Protein AF-A0A1W9IVQ9-F1 (afdb_monomer)

Secondary structure (DSSP, 8-state):
-EEEEESSPPSS--SS-EEEES---SSSS--EEEE--SS--EEEEETTEEEEE-SSEEEEEEEPPP-TT--HHHHHHHHHHHHHHHHHHTT--EEEEEEEEEE-TTSEETTEEHHHHHHHHHHHHHHHHSTTTTTTPPEEEEEEESSSS-EEEEEEESS--EEE-BTTB--GGG--GGG-SS----BSEEE---

Sequence (194 aa):
MAIVTFGSALPGEFPCPVIALNLPQIDGPPMAEVWIGDKPVQLLTDPDCSIAMNGTFLIGSMSLKKDADRSMDAAAYEAYKAMLHRLHGLGYPYLWRIWNYFPHINDDQDGLERYQQFCLGRHHALTEVLPDFPSSLPAATAVGTRSGPLQIMFLAGTQPATHLGNPRQLNAYEYPRHYGPRSPSFARATLTRS

Radius of gyration: 16.45 Å; Cα contacts (8 Å, |Δi|>4): 403; chains: 1; bounding box: 42×43×43 Å

Structure (mmCIF, N/CA/C/O backbone):
data_AF-A0A1W9IVQ9-F1
#
_entry.id   AF-A0A1W9IVQ9-F1
#
loop_
_atom_site.group_PDB
_atom_site.id
_atom_site.type_symbol
_atom_site.label_atom_id
_atom_site.label_alt_id
_atom_site.label_comp_id
_atom_site.label_asym_id
_atom_site.label_entity_id
_atom_site.label_seq_id
_atom_site.pdbx_PDB_ins_code
_atom_site.Cartn_x
_atom_site.Cartn_y
_atom_site.Cartn_z
_atom_site.occupancy
_atom_site.B_iso_or_equiv
_atom_site.auth_seq_id
_atom_site.auth_comp_id
_atom_site.auth_asym_id
_atom_site.auth_atom_id
_atom_site.pdbx_PDB_model_num
ATOM 1 N N . MET A 1 1 ? -9.015 7.050 13.147 1.00 95.88 1 MET A N 1
ATOM 2 C CA . MET A 1 1 ? -8.489 5.811 12.538 1.00 95.88 1 MET A CA 1
ATOM 3 C C . MET A 1 1 ? -7.027 5.971 12.167 1.00 95.88 1 MET A C 1
ATOM 5 O O . MET A 1 1 ? -6.245 5.218 12.708 1.00 95.88 1 MET A O 1
ATOM 9 N N . ALA A 1 2 ? -6.624 6.930 11.332 1.00 97.31 2 ALA A N 1
ATOM 10 C CA . ALA A 1 2 ? -5.205 7.210 11.066 1.00 97.31 2 ALA A CA 1
ATOM 11 C C . ALA A 1 2 ? -5.008 8.651 10.586 1.00 97.31 2 ALA A C 1
ATOM 13 O O . ALA A 1 2 ? -5.973 9.300 10.173 1.00 97.31 2 ALA A O 1
ATOM 14 N N . ILE A 1 3 ? -3.765 9.123 10.618 1.00 96.75 3 ILE A N 1
ATOM 15 C CA . ILE A 1 3 ? -3.356 10.416 10.064 1.00 96.75 3 ILE A CA 1
ATOM 16 C C . ILE A 1 3 ? -2.200 10.186 9.089 1.00 96.75 3 ILE A C 1
ATOM 18 O O . ILE A 1 3 ? -1.249 9.481 9.423 1.00 96.75 3 ILE A O 1
ATOM 22 N N . VAL A 1 4 ? -2.255 10.797 7.908 1.00 95.81 4 VAL A N 1
ATOM 23 C CA . VAL A 1 4 ? -1.141 10.848 6.950 1.00 95.81 4 VAL A CA 1
ATOM 24 C C . VAL A 1 4 ? -0.664 12.288 6.829 1.00 95.81 4 VAL A C 1
ATOM 26 O O . VAL A 1 4 ? -1.476 13.201 6.656 1.00 95.81 4 VAL A O 1
ATOM 29 N N . THR A 1 5 ? 0.648 12.498 6.917 1.00 94.81 5 THR A N 1
ATOM 30 C CA . THR A 1 5 ? 1.266 13.823 6.799 1.00 94.81 5 THR A CA 1
ATOM 31 C C . THR A 1 5 ? 2.191 13.881 5.590 1.00 94.81 5 THR A C 1
ATOM 33 O O . THR A 1 5 ? 2.882 12.916 5.258 1.00 94.81 5 THR A O 1
ATOM 36 N N . PHE A 1 6 ? 2.198 15.035 4.924 1.00 93.50 6 PHE A N 1
ATOM 37 C CA . PHE A 1 6 ? 2.883 15.256 3.653 1.00 93.50 6 PHE A CA 1
ATOM 38 C C . PHE A 1 6 ? 3.997 16.296 3.834 1.00 93.50 6 PHE A C 1
ATOM 40 O O . PHE A 1 6 ? 3.767 17.504 3.821 1.00 93.50 6 PHE A O 1
ATOM 47 N N . GLY A 1 7 ? 5.225 15.819 4.039 1.00 88.75 7 GLY A N 1
ATOM 48 C CA . GLY A 1 7 ? 6.415 16.626 4.306 1.00 88.75 7 GLY A CA 1
ATOM 49 C C . GLY A 1 7 ? 6.743 16.683 5.796 1.00 88.75 7 GLY A C 1
ATOM 50 O O . GLY A 1 7 ? 7.569 15.911 6.277 1.00 88.75 7 GLY A O 1
ATOM 51 N N . SER A 1 8 ? 6.118 17.608 6.524 1.00 80.56 8 SER A N 1
ATOM 52 C CA . SER A 1 8 ? 6.414 17.832 7.943 1.00 80.56 8 SER A CA 1
ATOM 53 C C . SER A 1 8 ? 5.725 16.812 8.853 1.00 80.56 8 SER A C 1
ATOM 55 O O . SER A 1 8 ? 4.571 16.434 8.641 1.00 80.56 8 SER A O 1
ATOM 57 N N . ALA A 1 9 ? 6.433 16.388 9.901 1.00 79.62 9 ALA A N 1
ATOM 58 C CA . ALA A 1 9 ? 5.837 15.621 10.988 1.00 79.62 9 ALA A CA 1
ATOM 59 C C . ALA A 1 9 ? 4.885 16.509 11.802 1.00 79.62 9 ALA A C 1
ATOM 61 O O . ALA A 1 9 ? 5.128 17.708 11.966 1.00 79.62 9 ALA A O 1
ATOM 62 N N . LEU A 1 10 ? 3.813 15.914 12.324 1.00 80.50 10 LEU A N 1
ATOM 63 C CA . LEU A 1 10 ? 2.951 16.597 13.280 1.00 80.50 10 LEU A CA 1
ATOM 64 C C . LEU A 1 10 ? 3.621 16.615 14.660 1.00 80.50 10 LEU A C 1
ATOM 66 O O . LEU A 1 10 ? 4.152 15.587 15.084 1.00 80.50 10 LEU A O 1
ATOM 70 N N . PRO A 1 11 ? 3.596 17.751 15.374 1.00 82.31 11 PRO A N 1
ATOM 71 C CA . PRO A 1 11 ? 4.037 17.786 16.757 1.00 82.31 11 PRO A CA 1
ATOM 72 C C . PRO A 1 11 ? 3.026 17.054 17.652 1.00 82.31 11 PRO A C 1
ATOM 74 O O . PRO A 1 11 ? 1.820 17.263 17.530 1.00 82.31 11 PRO A O 1
ATOM 77 N N . GLY A 1 12 ? 3.531 16.244 18.584 1.00 85.56 12 GLY A N 1
ATOM 78 C CA . GLY A 1 12 ? 2.731 15.562 19.604 1.00 85.56 12 GLY A CA 1
ATOM 79 C C . GLY A 1 12 ? 2.483 14.079 19.335 1.00 85.56 12 GLY A C 1
ATOM 80 O O . GLY A 1 12 ? 2.881 13.524 18.312 1.00 85.56 12 GLY A O 1
ATOM 81 N N . GLU A 1 13 ? 1.829 13.438 20.299 1.00 87.12 13 GLU A N 1
ATOM 82 C CA . GLU A 1 13 ? 1.409 12.043 20.214 1.00 87.12 13 GLU A CA 1
ATOM 83 C C . GLU A 1 13 ? -0.069 11.965 19.841 1.00 87.12 13 GLU A C 1
ATOM 85 O O . GLU A 1 13 ? -0.899 12.725 20.344 1.00 87.12 13 GLU A O 1
ATOM 90 N N . PHE A 1 14 ? -0.402 11.020 18.966 1.00 90.38 14 PHE A N 1
ATOM 91 C CA . PHE A 1 14 ? -1.766 10.802 18.504 1.00 90.38 14 PHE A CA 1
ATOM 92 C C . PHE A 1 14 ? -2.211 9.390 18.887 1.00 90.38 14 PHE A C 1
ATOM 94 O O . PHE A 1 14 ? -1.439 8.445 18.720 1.00 90.38 14 PHE A O 1
ATOM 101 N N . PRO A 1 15 ? -3.462 9.200 19.342 1.00 91.00 15 PRO A N 1
ATOM 102 C CA . PRO A 1 15 ? -3.996 7.885 19.696 1.00 91.00 15 PRO A CA 1
ATOM 103 C C . PRO A 1 15 ? -4.400 7.084 18.442 1.00 91.00 15 PRO A C 1
ATOM 105 O O . PRO A 1 15 ? -5.479 6.495 18.375 1.00 91.00 15 PRO A O 1
ATOM 108 N N . CYS A 1 16 ? -3.571 7.117 17.400 1.00 94.25 16 CYS A N 1
ATOM 109 C CA . CYS A 1 16 ? -3.765 6.418 16.136 1.00 94.25 16 CYS A CA 1
ATOM 110 C C . CYS A 1 16 ? -2.445 6.335 15.350 1.00 94.25 16 CYS A C 1
ATOM 112 O O . CYS A 1 16 ? -1.539 7.126 15.615 1.00 94.25 16 CYS A O 1
ATOM 114 N N . PRO A 1 17 ? -2.343 5.450 14.342 1.00 94.94 17 PRO A N 1
ATOM 115 C CA . PRO A 1 17 ? -1.216 5.438 13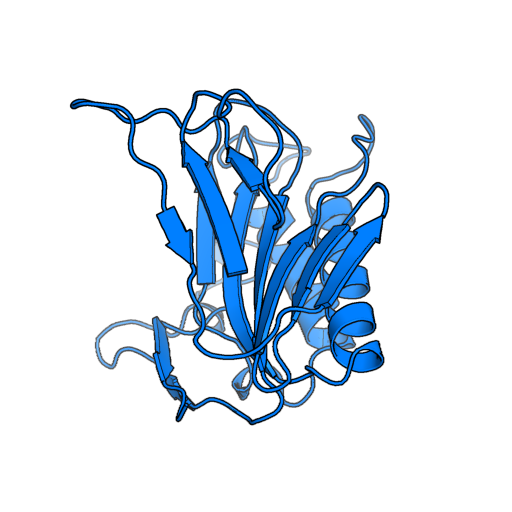.422 1.00 94.94 17 PRO A CA 1
ATOM 116 C C . PRO A 1 17 ? -1.019 6.803 12.753 1.00 94.94 17 PRO A C 1
ATOM 118 O O . PRO A 1 17 ? -1.970 7.385 12.217 1.00 94.94 17 PRO A O 1
ATOM 121 N N . VAL A 1 18 ? 0.226 7.281 12.760 1.00 94.00 18 VAL A N 1
ATOM 122 C CA . VAL A 1 18 ? 0.663 8.479 12.036 1.00 94.00 18 VAL A CA 1
ATOM 123 C C . VAL A 1 18 ? 1.654 8.057 10.961 1.00 94.00 18 VAL A C 1
ATOM 125 O O . VAL A 1 18 ? 2.712 7.506 11.258 1.00 94.00 18 VAL A O 1
ATOM 128 N N . ILE A 1 19 ? 1.300 8.313 9.707 1.00 92.38 19 ILE A N 1
ATOM 129 C CA . ILE A 1 19 ? 2.063 7.922 8.524 1.00 92.38 19 ILE A CA 1
ATOM 130 C C . ILE A 1 19 ? 2.729 9.181 7.979 1.00 92.38 19 ILE A C 1
ATOM 132 O O . ILE A 1 19 ? 2.085 10.010 7.337 1.00 92.38 19 ILE A O 1
ATOM 136 N N . ALA A 1 20 ? 4.017 9.349 8.274 1.00 92.44 20 ALA A N 1
ATOM 137 C CA . ALA A 1 20 ? 4.781 10.517 7.853 1.00 92.44 20 ALA A CA 1
ATOM 138 C C . ALA A 1 20 ? 5.488 10.252 6.518 1.00 92.44 20 ALA A C 1
ATOM 140 O O . ALA A 1 20 ? 6.409 9.433 6.424 1.00 92.44 20 ALA A O 1
ATOM 141 N N . LEU A 1 21 ? 5.074 10.968 5.474 1.00 93.56 21 LEU A N 1
ATOM 142 C CA . LEU A 1 21 ? 5.642 10.852 4.136 1.00 93.56 21 LEU A CA 1
ATOM 143 C C . LEU A 1 21 ? 6.533 12.057 3.849 1.00 93.56 21 LEU A C 1
ATOM 145 O O . LEU A 1 21 ? 6.081 13.194 3.954 1.00 93.56 21 LEU A O 1
ATOM 149 N N . ASN A 1 22 ? 7.768 11.843 3.384 1.00 94.06 22 ASN A N 1
ATOM 150 C CA . ASN A 1 22 ? 8.594 12.931 2.845 1.00 94.06 22 ASN A CA 1
ATOM 151 C C . ASN A 1 22 ? 8.153 13.285 1.413 1.00 94.06 22 ASN A C 1
ATOM 153 O O . ASN A 1 22 ? 8.878 13.085 0.434 1.00 94.06 22 ASN A O 1
ATOM 157 N N . LEU A 1 23 ? 6.913 13.750 1.307 1.00 93.38 23 LEU A N 1
ATOM 158 C CA . LEU A 1 23 ? 6.238 14.160 0.086 1.00 93.38 23 LEU A CA 1
ATOM 159 C C . LEU A 1 23 ? 5.597 15.531 0.343 1.00 93.38 23 LEU A C 1
ATOM 161 O O . LEU A 1 23 ? 4.399 15.598 0.592 1.00 93.38 23 LEU A O 1
ATOM 165 N N . PRO A 1 24 ? 6.392 16.613 0.397 1.00 91.62 24 PRO A N 1
ATOM 166 C CA . PRO A 1 24 ? 5.886 17.922 0.787 1.00 91.62 24 PRO A CA 1
ATOM 167 C C . PRO A 1 24 ? 4.911 18.482 -0.247 1.00 91.62 24 PRO A C 1
ATOM 169 O O . PRO A 1 24 ? 5.106 18.334 -1.455 1.00 91.62 24 PRO A O 1
ATOM 172 N N . GLN A 1 25 ? 3.887 19.165 0.258 1.00 90.19 25 GLN A N 1
ATOM 173 C CA . GLN A 1 25 ? 2.929 19.917 -0.541 1.00 90.19 25 GLN A CA 1
ATOM 174 C C . GLN A 1 25 ? 3.644 20.993 -1.375 1.00 90.19 25 GLN A C 1
ATOM 176 O O . GLN A 1 25 ? 4.611 21.601 -0.917 1.00 90.19 25 GLN A O 1
ATOM 181 N N . ILE A 1 26 ? 3.176 21.207 -2.607 1.00 90.38 26 ILE A N 1
ATOM 182 C CA . ILE A 1 26 ? 3.781 22.182 -3.528 1.00 90.38 26 ILE A CA 1
ATOM 183 C C . ILE A 1 26 ? 3.475 23.617 -3.082 1.00 90.38 26 ILE A C 1
ATOM 185 O O . ILE A 1 26 ? 4.362 24.462 -3.119 1.00 90.38 26 ILE A O 1
ATOM 189 N N . ASP A 1 27 ? 2.235 23.882 -2.667 1.00 91.06 27 ASP A N 1
ATOM 190 C CA . ASP A 1 27 ? 1.768 25.210 -2.265 1.00 91.06 27 ASP A CA 1
ATOM 191 C C . ASP A 1 27 ? 0.585 25.106 -1.290 1.00 91.06 27 ASP A C 1
ATOM 193 O O . ASP A 1 27 ? -0.113 24.093 -1.275 1.00 91.06 27 ASP A O 1
ATOM 197 N N . GLY A 1 28 ? 0.343 26.146 -0.495 1.00 88.31 28 GLY A N 1
ATOM 198 C CA . GLY A 1 28 ? -0.704 26.222 0.524 1.00 88.31 28 GLY A CA 1
ATOM 199 C C . GLY A 1 28 ? -0.250 25.790 1.926 1.00 88.31 28 GLY A C 1
ATOM 200 O O . GLY A 1 28 ? 0.876 25.321 2.113 1.00 88.31 28 GLY A O 1
ATOM 201 N N . PRO A 1 29 ? -1.114 25.954 2.945 1.00 89.25 29 PRO A N 1
ATOM 202 C CA . PRO A 1 29 ? -0.799 25.532 4.306 1.00 89.25 29 PRO A CA 1
ATOM 203 C C . PRO A 1 29 ? -0.661 24.001 4.381 1.00 89.25 29 PRO A C 1
ATOM 205 O O . PRO A 1 29 ? -1.387 23.307 3.664 1.00 89.25 29 PRO A O 1
ATOM 208 N N . PRO A 1 30 ? 0.213 23.456 5.251 1.00 88.50 30 PRO A N 1
ATOM 209 C CA . PRO A 1 30 ? 0.346 22.013 5.423 1.00 88.50 30 PRO A CA 1
ATOM 210 C C . PRO A 1 30 ? -0.997 21.355 5.747 1.00 88.50 30 PRO A C 1
ATOM 212 O O . PRO A 1 30 ? -1.659 21.728 6.718 1.00 88.50 30 PRO A O 1
ATOM 215 N N . MET A 1 31 ? -1.384 20.364 4.946 1.00 91.56 31 MET A N 1
ATOM 216 C CA . MET A 1 31 ? -2.578 19.555 5.175 1.00 91.56 31 MET A CA 1
ATOM 217 C C . MET A 1 31 ? -2.211 18.136 5.612 1.00 91.56 31 MET A C 1
ATOM 219 O O . MET A 1 31 ? -1.159 17.599 5.257 1.00 91.56 31 MET A O 1
ATOM 223 N N . ALA A 1 32 ? -3.116 17.522 6.368 1.00 93.69 32 ALA A N 1
ATOM 224 C CA . ALA A 1 32 ? -3.061 16.112 6.714 1.00 93.69 32 ALA A CA 1
ATOM 225 C C . ALA A 1 32 ? -4.292 15.395 6.152 1.00 93.69 32 ALA A C 1
ATOM 227 O O . ALA A 1 32 ? -5.395 15.945 6.147 1.00 93.69 32 ALA A O 1
ATOM 228 N N . GLU A 1 33 ? -4.108 14.156 5.710 1.00 95.69 33 GLU A N 1
ATOM 229 C CA . GLU A 1 33 ? -5.217 13.260 5.390 1.00 95.69 33 GLU A CA 1
ATOM 230 C C . GLU A 1 33 ? -5.622 12.532 6.674 1.00 95.69 33 GLU A C 1
ATOM 232 O O . GLU A 1 33 ? -4.818 11.830 7.288 1.00 95.69 33 GLU A O 1
ATOM 237 N N . VAL A 1 34 ? -6.868 12.731 7.106 1.00 96.38 34 VAL A N 1
ATOM 238 C CA . VAL A 1 34 ? -7.381 12.187 8.367 1.00 96.38 34 VAL A CA 1
ATOM 239 C C . VAL A 1 34 ? -8.449 11.148 8.065 1.00 96.38 34 VAL A C 1
ATOM 241 O O . VAL A 1 34 ? -9.516 11.461 7.539 1.00 96.38 34 VAL A O 1
ATOM 244 N N . TRP A 1 35 ? -8.182 9.909 8.465 1.00 96.75 35 TRP A N 1
ATOM 245 C CA . TRP A 1 35 ? -9.148 8.822 8.413 1.00 96.75 35 TRP A CA 1
ATOM 246 C C . TRP A 1 35 ? -9.871 8.714 9.747 1.00 96.75 35 TRP A C 1
ATOM 248 O O . TRP A 1 35 ? -9.259 8.451 10.791 1.00 96.75 35 TRP A O 1
ATOM 258 N N . ILE A 1 36 ? -11.188 8.877 9.710 1.00 95.38 36 ILE A N 1
ATOM 259 C CA . ILE A 1 36 ? -12.074 8.789 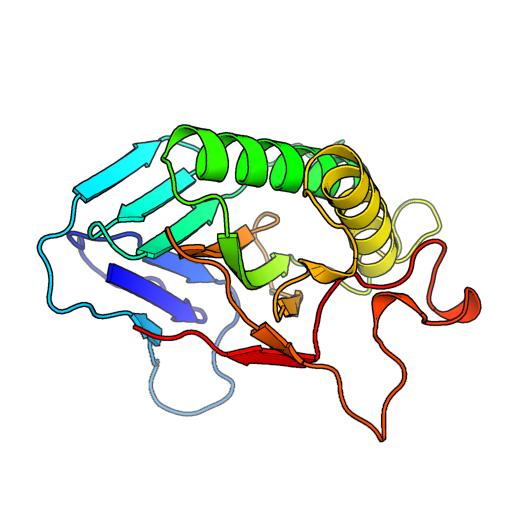10.872 1.00 95.38 36 ILE A CA 1
ATOM 260 C C . ILE A 1 36 ? -12.966 7.547 10.786 1.00 95.38 36 ILE A C 1
ATOM 262 O O . ILE A 1 36 ? -13.094 6.923 9.737 1.00 95.38 36 ILE A O 1
ATOM 266 N N . GLY A 1 37 ? -13.536 7.161 11.920 1.00 91.50 37 GLY A N 1
ATOM 267 C CA . GLY A 1 37 ? -14.487 6.064 12.048 1.00 91.50 37 GLY A CA 1
ATOM 268 C C . GLY A 1 37 ? -15.410 6.353 13.227 1.00 91.50 37 GLY A C 1
ATOM 269 O O . GLY A 1 37 ? -15.055 7.142 14.101 1.00 91.50 37 GLY A O 1
ATOM 270 N N . ASP A 1 38 ? -16.585 5.742 13.231 1.00 91.56 38 ASP A N 1
ATOM 271 C CA . ASP A 1 38 ? -17.659 5.957 14.209 1.00 91.56 38 ASP A CA 1
ATOM 272 C C . ASP A 1 38 ? -17.688 4.904 15.332 1.00 91.56 38 ASP A C 1
ATOM 274 O O . ASP A 1 38 ? -18.471 5.007 16.275 1.00 91.56 38 ASP A O 1
ATOM 278 N N . LYS A 1 39 ? -16.817 3.894 15.246 1.00 94.19 39 LYS A N 1
ATOM 279 C CA . LYS A 1 39 ? -16.700 2.787 16.201 1.00 94.19 39 LYS A CA 1
ATOM 280 C C . LYS A 1 39 ? -15.435 2.895 17.061 1.00 94.19 39 LYS A C 1
ATOM 282 O O . LYS A 1 39 ? -14.450 3.489 16.615 1.00 94.19 39 LYS A O 1
ATOM 287 N N . PRO A 1 40 ? -15.432 2.289 18.267 1.00 95.12 40 PRO A N 1
ATOM 288 C CA . PRO A 1 40 ? -14.237 2.185 19.099 1.00 95.12 40 PRO A CA 1
ATOM 289 C C . PRO A 1 40 ? -13.051 1.584 18.340 1.00 95.12 40 PRO A C 1
ATOM 291 O O . PRO A 1 40 ? -13.223 0.682 17.521 1.00 95.12 40 PRO A O 1
ATOM 294 N N . VAL A 1 41 ? -11.851 2.082 18.636 1.00 96.62 41 VAL A N 1
ATOM 295 C CA . VAL A 1 41 ? -10.624 1.717 17.923 1.00 96.62 41 VAL A CA 1
ATOM 296 C C . VAL A 1 41 ? -9.726 0.863 18.807 1.00 96.62 41 VAL A C 1
ATOM 298 O O . VAL A 1 41 ? -9.393 1.254 19.923 1.00 96.62 41 VAL A O 1
ATOM 301 N N . GLN A 1 42 ? -9.283 -0.272 18.275 1.00 97.00 42 GLN A N 1
ATOM 302 C CA . GLN A 1 42 ? -8.169 -1.044 18.806 1.00 97.00 42 GLN A CA 1
ATOM 303 C C . GLN A 1 42 ? -6.905 -0.719 18.010 1.00 97.00 42 GLN A C 1
ATOM 305 O O . GLN A 1 42 ? -6.916 -0.734 16.777 1.00 97.00 42 GLN A O 1
ATOM 310 N N . LEU A 1 43 ? -5.814 -0.440 18.720 1.00 97.00 43 LEU A N 1
ATOM 311 C CA . LEU A 1 43 ? -4.512 -0.160 18.126 1.00 97.00 43 LEU A CA 1
ATOM 312 C C . LEU A 1 43 ? -3.606 -1.381 18.229 1.00 97.00 43 LEU A C 1
ATOM 314 O O . LEU A 1 43 ? -3.569 -2.055 19.259 1.00 97.00 43 LEU A O 1
ATOM 318 N N . LEU A 1 44 ? -2.846 -1.625 17.169 1.00 95.50 44 LEU A N 1
ATOM 319 C CA . LEU A 1 44 ? -1.726 -2.552 17.163 1.00 95.50 44 LEU A CA 1
ATOM 320 C C . LEU A 1 44 ? -0.524 -1.814 16.592 1.00 95.50 44 LEU A C 1
ATOM 322 O O . LEU A 1 44 ? -0.558 -1.376 15.444 1.00 95.50 44 LEU A O 1
ATOM 326 N N . THR A 1 45 ? 0.533 -1.704 17.390 1.00 91.44 45 THR A N 1
ATOM 327 C CA . THR A 1 45 ? 1.795 -1.100 16.964 1.00 91.44 45 THR A CA 1
ATOM 328 C C . THR A 1 45 ? 2.939 -2.034 17.318 1.00 91.44 45 THR A C 1
ATOM 330 O O . THR A 1 45 ? 3.068 -2.470 18.461 1.00 91.44 45 THR A O 1
ATOM 333 N N . ASP A 1 46 ? 3.772 -2.320 16.331 1.00 89.12 46 ASP A N 1
ATOM 334 C CA . ASP A 1 46 ? 5.072 -2.961 16.468 1.00 89.12 46 ASP A CA 1
ATOM 335 C C . ASP A 1 46 ? 6.109 -2.169 15.638 1.00 89.12 46 ASP A C 1
ATOM 337 O O . ASP A 1 46 ? 5.737 -1.194 14.980 1.00 89.12 46 ASP A O 1
ATOM 341 N N . PRO A 1 47 ? 7.415 -2.494 15.700 1.00 86.12 47 PRO A N 1
ATOM 342 C CA . PRO A 1 47 ? 8.450 -1.671 15.069 1.00 86.12 47 PRO A CA 1
ATOM 343 C C . PRO A 1 47 ? 8.272 -1.428 13.566 1.00 86.12 47 PRO A C 1
ATOM 345 O O . PRO A 1 47 ? 8.726 -0.400 13.070 1.00 86.12 47 PRO A O 1
ATOM 348 N N . ASP A 1 48 ? 7.622 -2.352 12.858 1.00 87.00 48 ASP A N 1
ATOM 349 C CA . ASP A 1 48 ? 7.534 -2.340 11.397 1.00 87.00 48 ASP A CA 1
ATOM 350 C C . ASP A 1 48 ? 6.091 -2.086 10.910 1.00 87.00 48 ASP A C 1
ATOM 352 O O . ASP A 1 48 ? 5.846 -1.989 9.704 1.00 87.00 48 ASP A O 1
ATOM 356 N N . CYS A 1 49 ? 5.119 -1.974 11.828 1.00 92.44 49 CYS A N 1
ATOM 357 C CA . CYS A 1 49 ? 3.702 -1.851 11.506 1.00 92.44 49 CYS A CA 1
ATOM 358 C C . CYS A 1 49 ? 2.898 -1.081 12.566 1.00 92.44 49 CYS A C 1
ATOM 360 O O . CYS A 1 49 ? 3.015 -1.323 13.765 1.00 92.44 49 CYS A O 1
ATOM 362 N N . SER A 1 50 ? 2.000 -0.199 12.121 1.00 95.31 50 SER A N 1
ATOM 363 C CA . SER A 1 50 ? 1.020 0.464 12.989 1.00 95.31 50 SER A CA 1
ATOM 364 C C . SER A 1 50 ? -0.365 0.447 12.346 1.00 95.31 50 SER A C 1
ATOM 366 O O . SER A 1 50 ? -0.533 0.875 11.200 1.00 95.31 50 SER A O 1
ATOM 368 N N . ILE A 1 51 ? -1.352 -0.081 13.073 1.00 97.44 51 ILE A N 1
ATOM 369 C CA . ILE A 1 51 ? -2.710 -0.368 12.598 1.00 97.44 51 ILE A CA 1
ATOM 370 C C . ILE A 1 51 ? -3.739 0.132 13.615 1.00 97.44 51 ILE A C 1
ATOM 372 O O . ILE A 1 51 ? -3.583 -0.041 14.824 1.00 97.44 51 ILE A O 1
ATOM 376 N N . ALA A 1 52 ? -4.833 0.689 13.104 1.00 98.06 52 ALA A N 1
ATOM 377 C CA . ALA A 1 52 ? -6.069 0.933 13.831 1.00 98.06 52 ALA A CA 1
ATOM 378 C C . ALA A 1 52 ? -7.204 0.090 13.243 1.00 98.06 52 ALA A C 1
ATOM 380 O O . ALA A 1 52 ? -7.397 0.067 12.027 1.00 98.06 52 ALA A O 1
ATOM 381 N N . MET A 1 53 ? -7.978 -0.563 14.106 1.00 97.56 53 MET A N 1
ATOM 382 C CA . MET A 1 53 ? -9.071 -1.470 13.744 1.00 97.56 53 MET A CA 1
ATOM 383 C C . MET A 1 53 ? -10.341 -1.077 14.490 1.00 97.56 53 MET A C 1
ATOM 385 O O . MET A 1 53 ? -10.266 -0.740 15.668 1.00 97.56 53 MET A O 1
ATOM 389 N N . ASN A 1 54 ? -11.503 -1.146 13.843 1.00 95.81 54 ASN A N 1
ATOM 390 C CA . ASN A 1 54 ? -12.783 -0.789 14.473 1.00 95.81 54 ASN A CA 1
ATOM 391 C C . ASN A 1 54 ? -13.863 -1.886 14.378 1.00 95.81 54 ASN A C 1
ATOM 393 O O . ASN A 1 54 ? -15.052 -1.624 14.579 1.00 95.81 54 ASN A O 1
ATOM 397 N N . GLY A 1 55 ? -13.463 -3.110 14.023 1.00 95.75 55 GLY A N 1
ATOM 398 C CA . GLY A 1 55 ? -14.350 -4.264 13.864 1.00 95.75 55 GLY A CA 1
ATOM 399 C C . GLY A 1 55 ? -14.987 -4.410 12.477 1.00 95.75 55 GLY A C 1
ATOM 400 O O . GLY A 1 55 ? -15.465 -5.494 12.155 1.00 95.75 55 GLY A O 1
ATOM 401 N N . THR A 1 56 ? -14.992 -3.370 11.635 1.00 95.19 56 THR A N 1
ATOM 402 C CA . THR A 1 56 ? -15.462 -3.467 10.235 1.00 95.19 56 THR A CA 1
ATOM 403 C C . THR A 1 56 ? -14.331 -3.307 9.240 1.00 95.19 56 THR A C 1
ATOM 405 O O . THR A 1 56 ? -14.260 -4.045 8.256 1.00 95.19 56 THR A O 1
ATOM 408 N N . PHE A 1 57 ? -13.420 -2.383 9.522 1.00 97.00 57 PHE A N 1
ATOM 409 C CA . PHE A 1 57 ? -12.216 -2.188 8.746 1.00 97.00 57 PHE A CA 1
ATOM 410 C C . PHE A 1 57 ? -11.014 -1.918 9.636 1.00 97.00 57 PHE A C 1
ATOM 412 O O . PHE A 1 57 ? -11.120 -1.560 10.815 1.00 97.00 57 PHE A O 1
ATOM 419 N N . LEU A 1 58 ? -9.855 -2.079 9.024 1.00 97.50 58 LEU A N 1
ATOM 420 C CA . LEU A 1 58 ? -8.598 -1.618 9.550 1.00 97.50 58 LEU A CA 1
ATOM 421 C C . LEU A 1 58 ? -7.941 -0.674 8.562 1.00 97.50 58 LEU A C 1
ATOM 423 O O . LEU A 1 58 ? -8.117 -0.798 7.349 1.00 97.50 58 LEU A O 1
ATOM 427 N N . ILE A 1 59 ? -7.170 0.255 9.102 1.00 98.25 59 ILE A N 1
ATOM 428 C CA . ILE A 1 59 ? -6.251 1.087 8.343 1.00 98.25 59 ILE A CA 1
ATOM 429 C C . ILE A 1 59 ? -4.903 1.063 9.041 1.00 98.25 59 ILE A C 1
ATOM 431 O O . ILE A 1 59 ? -4.826 1.068 10.271 1.00 98.25 59 ILE A O 1
ATOM 435 N N . GLY A 1 60 ? -3.835 1.033 8.266 1.00 96.62 60 GLY A N 1
ATOM 436 C CA . GLY A 1 60 ? -2.507 1.030 8.838 1.00 96.62 60 GLY A CA 1
ATOM 437 C C . GLY A 1 60 ? -1.434 1.258 7.806 1.00 96.62 60 GLY A C 1
ATOM 438 O O . GLY A 1 60 ? -1.700 1.468 6.620 1.00 96.62 60 GLY A O 1
ATOM 439 N N . SER A 1 61 ? -0.207 1.210 8.293 1.00 96.31 61 SER A N 1
ATOM 440 C CA . SER A 1 61 ? 0.969 1.193 7.448 1.00 96.31 61 SER A CA 1
ATOM 441 C C . SER A 1 61 ? 1.958 0.156 7.928 1.00 96.31 61 SER A C 1
ATOM 443 O O . SER A 1 61 ? 1.961 -0.253 9.094 1.00 96.31 61 SER A O 1
ATOM 445 N N . MET A 1 62 ? 2.809 -0.250 7.00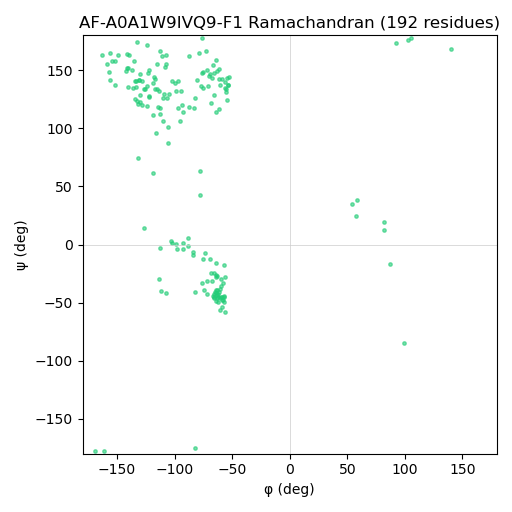3 1.00 94.50 62 MET A N 1
ATOM 446 C CA . MET A 1 62 ? 4.000 -1.009 7.299 1.00 94.50 62 MET A CA 1
ATOM 447 C C . MET A 1 62 ? 5.177 -0.486 6.499 1.00 94.50 62 MET A C 1
ATOM 449 O O . MET A 1 62 ? 5.024 0.018 5.382 1.00 94.50 62 MET A O 1
ATOM 453 N N . SER A 1 63 ? 6.355 -0.628 7.080 1.00 88.75 63 SER A N 1
ATOM 454 C CA . SER A 1 63 ? 7.625 -0.349 6.428 1.00 88.75 63 SER A CA 1
ATOM 455 C C . SER A 1 63 ? 8.607 -1.421 6.850 1.00 88.75 63 SER A C 1
ATOM 457 O O . SER A 1 63 ? 8.685 -1.754 8.027 1.00 88.75 63 SER A O 1
ATOM 459 N N . LEU A 1 64 ? 9.367 -1.963 5.904 1.00 81.88 64 LEU A N 1
ATOM 460 C CA . LEU A 1 64 ? 10.481 -2.826 6.273 1.00 81.88 64 LEU A CA 1
ATOM 461 C C . LEU A 1 64 ? 11.638 -1.972 6.786 1.00 81.88 64 LEU A C 1
ATOM 463 O O . LEU A 1 64 ? 11.865 -0.855 6.304 1.00 81.88 64 LEU A O 1
ATOM 467 N N . LYS A 1 65 ? 12.403 -2.522 7.733 1.00 76.12 65 LYS A N 1
ATOM 468 C CA . LYS A 1 65 ? 13.668 -1.920 8.154 1.00 76.12 65 LYS A CA 1
ATOM 469 C C . LYS A 1 65 ? 14.553 -1.695 6.939 1.00 76.12 65 LYS A C 1
ATOM 471 O O . LYS A 1 65 ? 14.654 -2.547 6.058 1.00 76.12 65 LYS A O 1
ATOM 476 N N . LYS A 1 66 ? 15.190 -0.525 6.907 1.00 70.12 66 LYS A N 1
ATOM 477 C CA . LYS A 1 66 ? 16.114 -0.174 5.836 1.00 70.12 66 LYS A CA 1
ATOM 478 C C . LYS A 1 66 ? 17.274 -1.164 5.842 1.00 70.12 66 LYS A C 1
ATOM 480 O O . LYS A 1 66 ? 18.053 -1.204 6.789 1.00 70.12 66 LYS A O 1
ATOM 485 N N . ASP A 1 67 ? 17.373 -1.903 4.755 1.00 81.06 67 ASP A N 1
ATOM 486 C CA . ASP A 1 67 ? 18.460 -2.812 4.442 1.00 81.06 67 ASP A CA 1
ATOM 487 C C . ASP A 1 67 ? 19.096 -2.289 3.152 1.00 81.06 67 ASP A C 1
ATOM 489 O O . ASP A 1 67 ? 18.426 -2.209 2.121 1.00 81.06 67 ASP A O 1
ATOM 493 N N . ALA A 1 68 ? 20.327 -1.781 3.251 1.00 73.25 68 ALA A N 1
ATOM 494 C CA . ALA A 1 68 ? 20.969 -1.045 2.161 1.00 73.25 68 ALA A CA 1
ATOM 495 C C . ALA A 1 68 ? 21.304 -1.944 0.964 1.00 73.25 68 ALA A C 1
ATOM 497 O O . ALA A 1 68 ? 21.346 -1.448 -0.160 1.00 73.25 68 ALA A O 1
ATOM 498 N N . ASP A 1 69 ? 21.471 -3.242 1.208 1.00 83.25 69 ASP A N 1
ATOM 499 C CA . ASP A 1 69 ? 21.861 -4.221 0.194 1.00 83.25 69 ASP A CA 1
ATOM 500 C C . ASP A 1 69 ? 20.641 -4.894 -0.456 1.00 83.25 69 ASP A C 1
ATOM 502 O O . ASP A 1 69 ? 20.772 -5.689 -1.386 1.00 83.25 69 ASP A O 1
ATOM 506 N N . ARG A 1 70 ? 19.429 -4.579 0.017 1.00 90.25 70 ARG A N 1
ATOM 507 C CA . ARG A 1 70 ? 18.195 -5.191 -0.473 1.00 90.25 70 ARG A CA 1
ATOM 508 C C . ARG A 1 70 ? 17.699 -4.515 -1.747 1.00 90.25 70 ARG A C 1
ATOM 510 O O . ARG A 1 70 ? 17.437 -3.309 -1.775 1.00 90.25 70 ARG A O 1
ATOM 517 N N . SER A 1 71 ? 17.479 -5.319 -2.782 1.00 93.88 71 SER A N 1
ATOM 518 C CA . SER A 1 71 ? 16.826 -4.882 -4.014 1.00 93.88 71 SER A CA 1
ATOM 519 C C . SER A 1 71 ? 15.352 -4.521 -3.780 1.00 93.88 71 SER A C 1
ATOM 521 O O . SER A 1 71 ? 14.702 -4.985 -2.834 1.00 93.88 71 SER A O 1
ATOM 523 N N . MET A 1 72 ? 14.797 -3.649 -4.626 1.00 95.25 72 MET A N 1
ATOM 524 C CA . MET A 1 72 ? 13.429 -3.155 -4.440 1.00 95.25 72 MET A CA 1
ATOM 525 C C . MET A 1 72 ? 12.378 -4.256 -4.648 1.00 95.25 72 MET A C 1
ATOM 527 O O . MET A 1 72 ? 11.341 -4.246 -3.984 1.00 95.25 72 MET A O 1
ATOM 531 N N . ASP A 1 73 ? 12.630 -5.227 -5.522 1.00 96.81 73 ASP A N 1
ATOM 532 C CA . ASP A 1 73 ? 11.753 -6.384 -5.719 1.00 96.81 73 ASP A CA 1
ATOM 533 C C . ASP A 1 73 ? 11.713 -7.288 -4.476 1.00 96.81 73 ASP A C 1
ATOM 535 O O . ASP A 1 73 ? 10.624 -7.641 -4.021 1.00 96.81 73 ASP A O 1
ATOM 539 N N . ALA A 1 74 ? 12.859 -7.582 -3.856 1.00 95.75 74 ALA A N 1
ATOM 54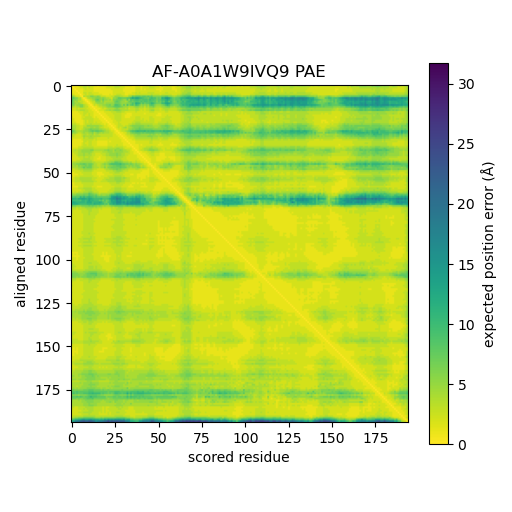0 C CA . ALA A 1 74 ? 12.915 -8.345 -2.609 1.00 95.75 74 ALA A CA 1
ATOM 541 C C . ALA A 1 74 ? 12.197 -7.609 -1.466 1.00 95.75 74 ALA A C 1
ATOM 543 O O . ALA A 1 74 ? 11.364 -8.192 -0.767 1.00 95.75 74 ALA A O 1
ATOM 544 N N . ALA A 1 75 ? 12.445 -6.302 -1.320 1.00 95.38 75 ALA A N 1
ATOM 545 C CA . ALA A 1 75 ? 11.762 -5.475 -0.328 1.00 95.38 75 ALA A CA 1
ATOM 546 C C . ALA A 1 75 ? 10.238 -5.454 -0.542 1.00 95.38 75 ALA A C 1
ATOM 548 O O . ALA A 1 75 ? 9.476 -5.616 0.411 1.00 95.38 75 ALA A O 1
ATOM 549 N N . ALA A 1 76 ? 9.779 -5.286 -1.785 1.00 96.88 76 ALA A N 1
ATOM 550 C CA . ALA A 1 76 ? 8.356 -5.286 -2.107 1.00 96.88 76 ALA A CA 1
ATOM 551 C C . ALA A 1 76 ? 7.706 -6.654 -1.854 1.00 96.88 76 ALA A C 1
ATOM 553 O O . ALA A 1 76 ? 6.613 -6.704 -1.288 1.00 96.88 76 ALA A O 1
ATOM 554 N N . TYR A 1 77 ? 8.372 -7.749 -2.230 1.00 97.62 77 TYR A N 1
ATOM 555 C CA . TYR A 1 77 ? 7.888 -9.109 -1.999 1.00 97.62 77 TYR A CA 1
ATOM 556 C C . TYR A 1 77 ? 7.681 -9.386 -0.506 1.00 97.62 77 TYR A C 1
ATOM 558 O O . TYR A 1 77 ? 6.580 -9.745 -0.082 1.00 97.62 77 TYR A O 1
ATOM 566 N N . GLU A 1 78 ? 8.712 -9.158 0.308 1.00 96.12 78 GLU A N 1
ATOM 567 C CA . GLU A 1 78 ? 8.648 -9.403 1.750 1.00 96.12 78 GLU A CA 1
ATOM 568 C C . GLU A 1 78 ? 7.595 -8.528 2.433 1.00 96.12 78 GLU A C 1
ATOM 570 O O . GLU A 1 78 ? 6.817 -9.024 3.252 1.00 96.12 78 GLU A O 1
ATOM 575 N N . ALA A 1 79 ? 7.523 -7.245 2.065 1.00 96.25 79 ALA A N 1
ATOM 576 C CA . ALA A 1 79 ? 6.579 -6.311 2.661 1.00 96.25 79 ALA A CA 1
ATOM 577 C C . ALA A 1 79 ? 5.136 -6.723 2.346 1.00 96.25 79 ALA A C 1
ATOM 579 O O . ALA A 1 79 ? 4.317 -6.840 3.254 1.00 96.25 79 ALA A O 1
ATOM 580 N N . TYR A 1 80 ? 4.819 -7.021 1.083 1.00 97.81 80 TYR A N 1
ATOM 581 C CA . TYR A 1 80 ? 3.473 -7.456 0.706 1.00 97.81 80 TYR A CA 1
ATOM 582 C C . TYR A 1 80 ? 3.100 -8.799 1.336 1.00 97.81 80 TYR A C 1
ATOM 584 O O . TYR A 1 80 ? 1.979 -8.951 1.821 1.00 97.81 80 TYR A O 1
ATOM 592 N N . LYS A 1 81 ? 4.022 -9.764 1.387 1.00 97.25 81 LYS A N 1
ATOM 593 C CA . LYS A 1 81 ? 3.768 -11.067 2.014 1.00 97.25 81 LYS A CA 1
ATOM 594 C C . LYS A 1 81 ? 3.484 -10.923 3.511 1.00 97.25 81 LYS A C 1
ATOM 596 O O . LYS A 1 81 ? 2.502 -11.476 4.006 1.00 97.25 81 LYS A O 1
ATOM 601 N N . ALA A 1 82 ? 4.286 -10.130 4.223 1.00 96.06 82 ALA A N 1
ATOM 602 C CA . ALA A 1 82 ? 4.062 -9.836 5.636 1.00 96.06 82 ALA A CA 1
ATOM 603 C C . ALA A 1 82 ? 2.749 -9.065 5.870 1.00 96.06 82 ALA A C 1
ATOM 605 O O . ALA A 1 82 ? 2.025 -9.384 6.816 1.00 96.06 82 ALA A O 1
ATOM 606 N N . MET A 1 83 ? 2.402 -8.117 4.988 1.00 97.12 83 MET A N 1
ATOM 607 C CA . MET A 1 83 ? 1.120 -7.403 5.014 1.00 97.12 83 MET A CA 1
ATOM 608 C C . MET A 1 83 ? -0.047 -8.386 4.965 1.00 97.12 83 MET A C 1
ATOM 610 O O . MET A 1 83 ? -0.878 -8.415 5.866 1.00 97.12 83 MET A O 1
ATOM 614 N N . LEU A 1 84 ? -0.099 -9.208 3.915 1.00 97.44 84 LEU A N 1
ATOM 615 C CA . LEU A 1 84 ? -1.233 -10.076 3.611 1.00 97.44 84 LEU A CA 1
ATOM 616 C C . LEU A 1 84 ? -1.452 -11.113 4.715 1.00 97.44 84 LEU A C 1
ATOM 618 O O . LEU A 1 84 ? -2.582 -11.289 5.170 1.00 97.44 84 LEU A O 1
ATOM 622 N N . HIS A 1 85 ? -0.379 -11.735 5.211 1.00 96.81 85 HIS A N 1
ATOM 623 C CA . HIS A 1 85 ? -0.471 -12.665 6.337 1.00 96.81 85 HIS A CA 1
ATOM 624 C C . HIS A 1 85 ? -0.987 -11.993 7.608 1.00 96.81 85 HIS A C 1
ATOM 626 O O . HIS A 1 85 ? -1.814 -12.567 8.316 1.00 96.81 85 HIS A O 1
ATOM 632 N N . ARG A 1 86 ? -0.538 -10.767 7.896 1.00 96.38 86 ARG A N 1
ATOM 633 C CA . ARG A 1 86 ? -1.002 -10.016 9.064 1.00 96.38 86 ARG A CA 1
ATOM 634 C C . ARG A 1 86 ? -2.477 -9.652 8.950 1.00 96.38 86 ARG A C 1
ATOM 636 O O . ARG A 1 86 ? -3.221 -9.867 9.901 1.00 96.38 86 ARG A O 1
ATOM 643 N N . LEU A 1 87 ? -2.908 -9.143 7.797 1.00 97.19 87 LEU A N 1
ATOM 644 C CA . LEU A 1 87 ? -4.313 -8.821 7.534 1.00 97.19 87 LEU A CA 1
ATOM 645 C C . LEU A 1 87 ? -5.212 -10.047 7.711 1.00 97.19 87 LEU A C 1
ATOM 647 O O . LEU A 1 87 ? -6.250 -9.965 8.369 1.00 97.19 87 LEU A O 1
ATOM 651 N N . HIS A 1 88 ? -4.775 -11.195 7.189 1.00 97.12 88 HIS A N 1
ATOM 652 C CA . HIS A 1 88 ? -5.476 -12.461 7.363 1.00 97.12 88 HIS A CA 1
ATOM 653 C C . HIS A 1 88 ? -5.543 -12.883 8.839 1.00 97.12 88 HIS A C 1
ATOM 655 O O . HIS A 1 88 ? -6.628 -13.163 9.343 1.00 97.12 88 HIS A O 1
ATOM 661 N N . GLY A 1 89 ? -4.415 -12.859 9.557 1.00 97.00 89 GLY A N 1
ATOM 662 C CA . GLY A 1 89 ? -4.347 -13.230 10.976 1.00 97.00 89 GLY A CA 1
ATOM 663 C C . GLY A 1 89 ? -5.158 -12.319 11.905 1.00 97.00 89 GLY A C 1
ATOM 664 O O . GLY A 1 89 ? -5.623 -12.770 12.948 1.00 97.00 89 GLY A O 1
ATOM 665 N N . LEU A 1 90 ? -5.371 -11.058 11.517 1.00 97.25 90 LEU A N 1
ATOM 666 C CA . LEU A 1 90 ? -6.225 -10.109 12.240 1.00 97.25 90 LEU A CA 1
ATOM 667 C C . LEU A 1 90 ? -7.718 -10.238 11.892 1.00 97.25 90 LEU A C 1
ATOM 669 O O . LEU A 1 90 ? -8.539 -9.574 12.522 1.00 97.25 90 LEU A O 1
ATOM 673 N N . GLY A 1 91 ? -8.088 -11.061 10.905 1.00 97.88 91 GLY A N 1
ATOM 674 C CA . GLY A 1 91 ? -9.479 -11.233 10.473 1.00 97.88 91 GLY A CA 1
ATOM 675 C C . GLY A 1 91 ? -9.995 -10.161 9.503 1.00 97.88 91 GLY A C 1
ATOM 676 O O . GLY A 1 91 ? -11.206 -10.029 9.338 1.00 97.88 91 GLY A O 1
ATOM 677 N N . TYR A 1 92 ? -9.106 -9.425 8.825 1.00 97.81 92 TYR A N 1
ATOM 678 C CA . TYR A 1 92 ? -9.448 -8.411 7.813 1.00 97.81 92 TYR A CA 1
ATOM 679 C C . TYR A 1 92 ? -8.850 -8.782 6.443 1.00 97.81 92 TYR A C 1
ATOM 681 O O . TYR A 1 92 ? -7.993 -8.063 5.926 1.00 97.81 92 TYR A O 1
ATOM 689 N N . PRO A 1 93 ? -9.240 -9.925 5.846 1.00 97.25 93 PRO A N 1
ATOM 690 C CA . PRO A 1 93 ? -8.549 -10.479 4.683 1.00 97.25 93 PRO A CA 1
ATOM 691 C C . PRO A 1 93 ? -8.847 -9.735 3.371 1.00 97.25 93 PRO A C 1
ATOM 693 O O . PRO A 1 93 ? -8.169 -9.972 2.374 1.00 97.25 93 PRO A O 1
ATOM 696 N N . TYR A 1 94 ? -9.853 -8.855 3.338 1.00 97.75 94 TYR A N 1
ATOM 697 C CA . TYR A 1 94 ? -10.306 -8.219 2.103 1.00 97.75 94 TYR A CA 1
ATOM 698 C C . TYR A 1 94 ? -9.647 -6.858 1.913 1.00 97.75 94 TYR A C 1
ATOM 700 O O . TYR A 1 94 ? -10.006 -5.884 2.573 1.00 97.75 94 TYR A O 1
ATOM 708 N N . LEU A 1 95 ? -8.698 -6.776 0.983 1.00 98.12 95 LEU A N 1
ATOM 709 C CA . LEU A 1 95 ? -8.054 -5.517 0.622 1.00 98.12 95 LEU A CA 1
ATOM 710 C C . LEU A 1 95 ? -9.052 -4.557 -0.022 1.00 98.12 95 LEU A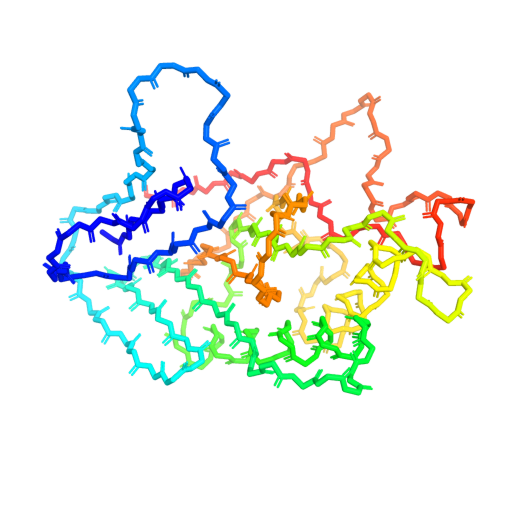 C 1
ATOM 712 O O . LEU A 1 95 ? -9.722 -4.895 -0.993 1.00 98.12 95 LEU A O 1
ATOM 716 N N . TRP A 1 96 ? -9.113 -3.326 0.473 1.00 98.19 96 TRP A N 1
ATOM 717 C CA . TRP A 1 96 ? -9.974 -2.287 -0.091 1.00 98.19 96 TRP A CA 1
ATOM 718 C C . TRP A 1 96 ? -9.166 -1.235 -0.845 1.00 98.19 96 TRP A C 1
ATOM 720 O O . TRP A 1 96 ? -9.556 -0.814 -1.939 1.00 98.19 96 TRP A O 1
ATOM 730 N N . ARG A 1 97 ? -8.020 -0.826 -0.294 1.00 98.56 97 ARG A N 1
ATOM 731 C CA . ARG A 1 97 ? -7.173 0.217 -0.879 1.00 98.56 97 ARG A CA 1
ATOM 732 C C . ARG A 1 97 ? -5.727 0.077 -0.411 1.00 98.56 97 ARG A C 1
ATOM 734 O O . ARG A 1 97 ? -5.492 -0.236 0.751 1.00 98.56 97 ARG A O 1
ATOM 741 N N . ILE A 1 98 ? -4.769 0.327 -1.304 1.00 98.62 98 ILE A N 1
ATOM 742 C CA . ILE A 1 98 ? -3.336 0.352 -0.971 1.00 98.62 98 ILE A CA 1
ATOM 743 C C . ILE A 1 98 ? -2.681 1.623 -1.520 1.00 98.62 98 ILE A C 1
ATOM 745 O O . ILE A 1 98 ? -2.943 2.044 -2.647 1.00 98.62 98 ILE A O 1
ATOM 749 N N . TRP A 1 99 ? -1.763 2.204 -0.761 1.00 98.69 99 TRP A N 1
ATOM 750 C CA . TRP A 1 99 ? -0.871 3.262 -1.215 1.00 98.69 99 TRP A CA 1
ATOM 751 C C . TRP A 1 99 ? 0.578 2.844 -0.977 1.00 98.69 99 TRP A C 1
ATOM 753 O O . TRP A 1 99 ? 0.908 2.296 0.069 1.00 98.69 99 TRP A O 1
ATOM 763 N N . ASN A 1 100 ? 1.433 3.090 -1.966 1.00 98.38 100 ASN A N 1
ATOM 764 C CA . ASN A 1 100 ? 2.844 2.726 -1.940 1.00 98.38 100 ASN A CA 1
ATOM 765 C C . ASN A 1 100 ? 3.685 3.983 -2.134 1.00 98.38 100 ASN A C 1
ATOM 767 O O . ASN A 1 100 ? 3.497 4.710 -3.114 1.00 98.38 100 ASN A O 1
ATOM 771 N N . TYR A 1 101 ? 4.617 4.204 -1.218 1.00 97.12 101 TYR A N 1
ATOM 772 C CA . TYR A 1 101 ? 5.470 5.382 -1.185 1.00 97.12 101 TYR A CA 1
ATOM 773 C C . TYR A 1 101 ? 6.919 4.945 -1.031 1.00 97.12 101 TYR A C 1
ATOM 775 O O . TYR A 1 101 ? 7.249 4.240 -0.080 1.00 97.12 101 TYR A O 1
ATOM 783 N N . PHE A 1 102 ? 7.786 5.335 -1.958 1.00 95.88 102 PHE A N 1
ATOM 784 C CA . PHE A 1 102 ? 9.215 5.038 -1.864 1.00 95.88 102 PHE A CA 1
ATOM 785 C C . PHE A 1 102 ? 10.036 6.028 -2.689 1.00 95.88 102 PHE A C 1
ATOM 787 O O . PHE A 1 102 ? 9.557 6.508 -3.718 1.00 95.88 102 PHE A O 1
ATOM 794 N N . PRO A 1 103 ? 11.269 6.358 -2.277 1.00 94.94 103 PRO A N 1
ATOM 795 C CA . PRO A 1 103 ? 12.085 7.304 -3.015 1.00 94.94 103 PRO A CA 1
ATOM 796 C C . PRO A 1 103 ? 12.733 6.659 -4.237 1.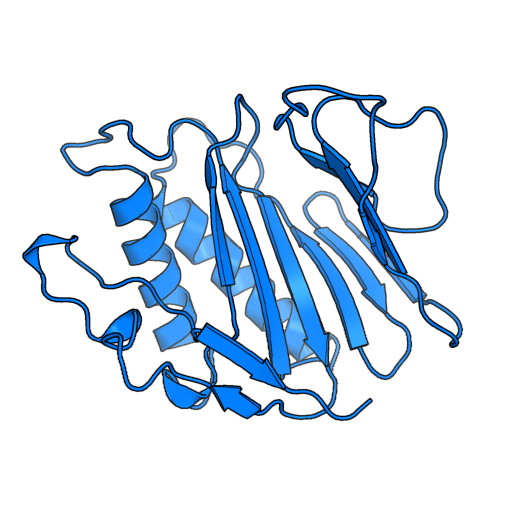00 94.94 103 PRO A C 1
ATOM 798 O O . PRO A 1 103 ? 12.830 5.427 -4.331 1.00 94.94 103 PRO A O 1
ATOM 801 N N . HIS A 1 104 ? 13.228 7.512 -5.140 1.00 95.44 104 HIS A N 1
ATOM 802 C CA . HIS A 1 104 ? 13.974 7.081 -6.326 1.00 95.44 104 HIS A CA 1
ATOM 803 C C . HIS A 1 104 ? 13.147 6.144 -7.216 1.00 95.44 104 HIS A C 1
ATOM 805 O O . HIS A 1 104 ? 13.645 5.144 -7.716 1.00 95.44 104 HIS A O 1
ATOM 811 N N . ILE A 1 105 ? 11.842 6.412 -7.350 1.00 96.88 105 ILE A N 1
ATOM 812 C CA . ILE A 1 105 ? 10.903 5.515 -8.040 1.00 96.88 105 ILE A CA 1
ATOM 813 C C . ILE A 1 105 ? 11.280 5.270 -9.511 1.00 96.88 105 ILE A C 1
ATOM 815 O O . ILE A 1 105 ? 11.020 4.181 -10.016 1.00 96.88 105 ILE A O 1
ATOM 819 N N . ASN A 1 106 ? 11.921 6.248 -10.159 1.00 97.62 106 ASN A N 1
ATOM 820 C CA . ASN A 1 106 ? 12.338 6.186 -11.562 1.00 97.62 106 ASN A CA 1
ATOM 821 C C . ASN A 1 106 ? 13.834 5.902 -11.760 1.00 97.62 106 ASN A C 1
ATOM 823 O O . ASN A 1 106 ? 14.296 5.880 -12.899 1.00 97.62 106 ASN A O 1
ATOM 827 N N . ASP A 1 107 ? 14.598 5.717 -10.682 1.00 96.75 107 ASP A N 1
ATOM 828 C CA . ASP A 1 107 ? 16.030 5.456 -10.805 1.00 96.75 107 ASP A CA 1
ATOM 829 C C . ASP A 1 107 ? 16.246 4.007 -11.267 1.00 96.75 107 ASP A C 1
ATOM 831 O O . ASP A 1 107 ? 15.466 3.107 -10.935 1.00 96.75 107 ASP A O 1
ATOM 835 N N . ASP A 1 108 ? 17.317 3.785 -12.024 1.00 95.81 108 ASP A N 1
ATOM 836 C CA . ASP A 1 108 ? 17.784 2.446 -12.375 1.00 95.81 108 ASP A CA 1
ATOM 837 C C . ASP A 1 108 ? 18.483 1.800 -11.172 1.00 95.81 108 ASP A C 1
ATOM 839 O O . ASP A 1 108 ? 19.292 2.432 -10.487 1.00 95.81 108 ASP A O 1
ATOM 843 N N . GLN A 1 109 ? 18.156 0.539 -10.911 1.00 90.88 109 GLN A N 1
ATOM 844 C CA . GLN A 1 109 ? 18.867 -0.318 -9.978 1.00 90.88 109 GLN A CA 1
ATOM 845 C C . GLN A 1 109 ? 19.121 -1.647 -10.691 1.00 90.88 109 GLN A C 1
ATOM 847 O O . GLN A 1 109 ? 18.183 -2.305 -11.140 1.00 90.88 109 GLN A O 1
ATOM 852 N N . ASP A 1 110 ? 20.386 -2.035 -10.823 1.00 90.38 110 ASP A N 1
ATOM 853 C CA . ASP A 1 110 ? 20.795 -3.298 -11.449 1.00 90.38 110 ASP A CA 1
ATOM 854 C C . ASP A 1 110 ? 20.229 -3.510 -12.873 1.00 90.38 110 ASP A C 1
ATOM 856 O O . ASP A 1 110 ? 19.916 -4.634 -13.273 1.00 90.38 110 ASP A O 1
ATOM 860 N N . GLY A 1 111 ? 20.087 -2.431 -13.655 1.00 93.31 111 GLY A N 1
ATOM 861 C CA . GLY A 1 111 ? 19.583 -2.471 -15.032 1.00 93.31 111 GLY A CA 1
ATOM 862 C C . GLY A 1 111 ? 18.058 -2.520 -15.151 1.00 93.31 111 GLY A C 1
ATOM 863 O O . GLY A 1 111 ? 17.539 -2.830 -16.228 1.00 93.31 111 GLY A O 1
ATOM 864 N N . LEU A 1 112 ? 17.334 -2.264 -14.056 1.00 95.12 112 LEU A N 1
ATOM 865 C CA . LEU A 1 112 ? 15.881 -2.172 -14.045 1.00 95.12 112 LEU A CA 1
ATOM 866 C C . LEU A 1 112 ? 15.405 -0.971 -13.220 1.00 95.12 112 LEU A C 1
ATOM 868 O O . LEU A 1 112 ? 15.831 -0.764 -12.085 1.00 95.12 112 LEU A O 1
ATOM 872 N N . GLU A 1 113 ? 14.449 -0.210 -13.757 1.00 97.12 113 GLU A N 1
ATOM 873 C CA . GLU A 1 113 ? 13.802 0.885 -13.027 1.00 97.12 113 GLU A CA 1
ATOM 874 C C . GLU A 1 113 ? 13.211 0.376 -11.700 1.00 97.12 113 GLU A C 1
ATOM 876 O O . GLU A 1 113 ? 12.505 -0.640 -11.655 1.00 97.12 113 GLU A O 1
ATOM 881 N N . ARG A 1 114 ? 13.435 1.103 -10.604 1.00 96.62 114 ARG A N 1
ATOM 882 C CA . ARG A 1 114 ? 12.970 0.709 -9.264 1.00 96.62 114 ARG A CA 1
ATOM 883 C C . ARG A 1 114 ? 11.458 0.511 -9.177 1.00 96.62 114 ARG A C 1
ATOM 885 O O . ARG A 1 114 ? 11.008 -0.384 -8.465 1.00 96.62 114 ARG A O 1
ATOM 892 N N . TYR A 1 115 ? 10.654 1.273 -9.921 1.00 97.75 115 TYR A N 1
ATOM 893 C CA . TYR A 1 115 ? 9.212 1.028 -10.040 1.00 97.75 115 TYR A CA 1
ATOM 894 C C . TYR A 1 115 ? 8.884 -0.346 -10.643 1.00 97.75 115 TYR A C 1
ATOM 896 O O . TYR A 1 115 ? 7.940 -1.014 -10.208 1.00 97.75 115 TYR A O 1
ATOM 904 N N . GLN A 1 116 ? 9.665 -0.793 -11.625 1.00 97.81 116 GLN A N 1
ATOM 905 C CA . GLN A 1 116 ? 9.489 -2.091 -12.270 1.00 97.81 116 GLN A CA 1
ATOM 906 C C . GLN A 1 116 ? 9.952 -3.230 -11.356 1.00 97.81 116 GLN A C 1
ATOM 908 O O . GLN A 1 116 ? 9.241 -4.232 -11.253 1.00 97.81 116 GLN A O 1
ATOM 913 N N . GLN A 1 117 ? 11.055 -3.050 -10.617 1.00 97.50 117 GLN A N 1
ATOM 914 C CA . GLN A 1 117 ? 11.445 -3.960 -9.531 1.00 97.50 117 GLN A CA 1
ATOM 915 C C . GLN A 1 117 ? 10.339 -4.068 -8.468 1.00 97.50 117 GLN A C 1
ATOM 917 O O . GLN A 1 117 ? 9.911 -5.165 -8.109 1.00 97.50 117 GLN A O 1
ATOM 922 N N . PHE A 1 118 ? 9.793 -2.935 -8.018 1.00 97.69 118 PHE A N 1
ATOM 923 C CA . PHE A 1 118 ? 8.667 -2.912 -7.084 1.00 97.69 118 PHE A CA 1
ATOM 924 C C . PHE A 1 118 ? 7.460 -3.691 -7.635 1.00 97.69 118 PHE A C 1
ATOM 926 O O . PHE A 1 118 ? 6.855 -4.492 -6.919 1.00 97.69 118 PHE A O 1
ATOM 933 N N . CYS A 1 119 ? 7.111 -3.497 -8.913 1.00 98.12 119 CYS A N 1
ATOM 934 C CA . CYS A 1 119 ? 6.024 -4.240 -9.553 1.00 98.12 119 CYS A CA 1
ATOM 935 C C . CYS A 1 119 ? 6.302 -5.746 -9.619 1.00 98.12 119 CYS A C 1
ATOM 937 O O . CYS A 1 119 ? 5.375 -6.520 -9.383 1.00 98.12 119 CYS A O 1
ATOM 939 N N . L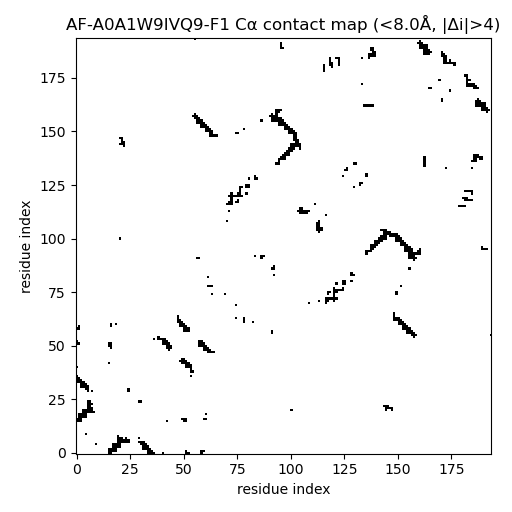EU A 1 120 ? 7.546 -6.156 -9.885 1.00 97.69 120 LEU A N 1
ATOM 940 C CA . LEU A 1 120 ? 7.979 -7.554 -9.889 1.00 97.69 120 LEU A CA 1
ATOM 941 C C . LEU A 1 120 ? 7.776 -8.204 -8.514 1.00 97.69 120 LEU A C 1
ATOM 943 O O . LEU A 1 120 ? 7.034 -9.182 -8.404 1.00 97.69 120 LEU A O 1
ATOM 947 N N . GLY A 1 121 ? 8.357 -7.622 -7.464 1.00 98.00 121 GLY A N 1
ATOM 948 C CA . GLY A 1 121 ? 8.251 -8.139 -6.098 1.00 98.00 121 GLY A CA 1
ATOM 949 C C . GLY A 1 121 ? 6.816 -8.186 -5.580 1.00 98.00 121 GLY A C 1
ATOM 950 O O . GLY A 1 121 ? 6.351 -9.211 -5.075 1.00 98.00 121 GLY A O 1
ATOM 951 N N . ARG A 1 122 ? 6.068 -7.095 -5.788 1.00 98.06 122 ARG A N 1
ATOM 952 C CA . ARG A 1 122 ? 4.645 -7.015 -5.437 1.00 98.06 122 ARG A CA 1
ATOM 953 C C . ARG A 1 122 ? 3.821 -8.082 -6.155 1.00 98.06 122 ARG A C 1
ATOM 955 O O . ARG A 1 122 ? 2.975 -8.709 -5.525 1.00 98.06 122 ARG A O 1
ATOM 962 N N . HIS A 1 123 ? 4.038 -8.275 -7.458 1.00 98.12 123 HIS A N 1
ATOM 963 C CA . HIS A 1 123 ? 3.324 -9.290 -8.230 1.00 98.12 123 HIS A CA 1
ATOM 964 C C . HIS A 1 123 ? 3.555 -10.681 -7.638 1.00 98.12 123 HIS A C 1
ATOM 966 O O . HIS A 1 123 ? 2.581 -11.376 -7.378 1.00 98.12 123 HIS A O 1
ATOM 972 N N . HIS A 1 124 ? 4.809 -11.042 -7.346 1.00 98.25 124 HIS A N 1
ATOM 973 C CA . HIS A 1 124 ? 5.141 -12.336 -6.749 1.00 98.25 124 HIS A CA 1
ATOM 974 C C . HIS A 1 124 ? 4.413 -12.581 -5.423 1.00 98.25 124 HIS A C 1
ATOM 976 O O . HIS A 1 124 ? 3.757 -13.612 -5.274 1.00 98.25 124 HIS A O 1
ATOM 982 N N . ALA A 1 125 ? 4.447 -11.618 -4.499 1.00 98.12 125 ALA A N 1
ATOM 983 C CA . ALA A 1 125 ? 3.779 -11.763 -3.206 1.00 98.12 125 ALA A CA 1
ATOM 984 C C . ALA A 1 125 ? 2.253 -11.871 -3.344 1.00 98.12 125 ALA A C 1
ATOM 986 O O . ALA A 1 125 ? 1.629 -12.704 -2.689 1.00 98.12 125 ALA A O 1
ATOM 987 N N . LEU A 1 126 ? 1.647 -11.060 -4.219 1.00 97.94 126 LEU A N 1
ATOM 988 C CA . LEU A 1 126 ? 0.203 -11.097 -4.461 1.00 97.94 126 LEU A CA 1
ATOM 989 C C . LEU A 1 126 ? -0.226 -12.417 -5.105 1.00 97.94 126 LEU A C 1
ATOM 991 O O . LEU A 1 126 ? -1.187 -13.014 -4.642 1.00 97.94 126 LEU A O 1
ATOM 995 N N . THR A 1 127 ? 0.488 -12.904 -6.122 1.00 97.31 127 THR A N 1
ATOM 996 C CA . THR A 1 127 ? 0.153 -14.186 -6.767 1.00 97.31 127 THR A CA 1
ATOM 997 C C . THR A 1 127 ? 0.294 -15.381 -5.832 1.00 97.31 127 THR A C 1
ATOM 999 O O . THR A 1 127 ? -0.380 -16.385 -6.028 1.00 97.31 127 THR A O 1
ATOM 1002 N N . GLU A 1 128 ? 1.182 -15.288 -4.841 1.00 97.44 128 GLU A N 1
ATOM 1003 C CA . GLU A 1 128 ? 1.428 -16.364 -3.883 1.00 97.44 128 GLU A CA 1
ATOM 1004 C C . GLU A 1 128 ? 0.393 -16.379 -2.750 1.00 97.44 128 GLU A C 1
ATOM 1006 O O . GLU A 1 128 ? -0.044 -17.451 -2.340 1.00 97.44 128 GLU A O 1
ATOM 1011 N N . VAL A 1 129 ? 0.013 -15.206 -2.230 1.00 97.38 129 VAL A N 1
ATOM 1012 C CA . VAL A 1 129 ? -0.718 -15.104 -0.954 1.00 97.38 129 VAL A CA 1
ATOM 1013 C C . VAL A 1 129 ? -2.148 -14.588 -1.109 1.00 97.38 129 VAL A C 1
ATOM 1015 O O . VAL A 1 129 ? -2.999 -14.933 -0.291 1.00 97.38 129 VAL A O 1
ATOM 1018 N N . LEU A 1 130 ? -2.442 -13.753 -2.112 1.00 96.19 130 LEU A N 1
ATOM 1019 C CA . LEU A 1 130 ? -3.763 -13.140 -2.260 1.00 96.19 130 LEU A CA 1
ATOM 1020 C C . LEU A 1 130 ? -4.731 -14.111 -2.968 1.00 96.19 130 LEU A C 1
ATOM 1022 O O . LEU A 1 130 ? -4.520 -14.420 -4.144 1.00 96.19 130 LEU A O 1
ATOM 1026 N N . PRO A 1 131 ? -5.821 -14.555 -2.311 1.00 93.56 131 PRO A N 1
ATOM 1027 C CA . PRO A 1 131 ? -6.821 -15.410 -2.946 1.00 93.56 131 PRO A CA 1
ATOM 1028 C C . PRO A 1 131 ? -7.483 -14.712 -4.133 1.00 93.56 131 PRO A C 1
ATOM 1030 O O . PRO A 1 131 ? -7.606 -13.489 -4.143 1.00 93.56 131 PRO A O 1
ATOM 1033 N N . ASP A 1 132 ? -7.930 -15.484 -5.122 1.00 94.69 132 ASP A N 1
ATOM 1034 C CA . ASP A 1 132 ? -8.672 -14.990 -6.291 1.00 94.69 132 ASP A CA 1
ATOM 1035 C C . ASP A 1 132 ? -7.939 -13.918 -7.120 1.00 94.69 132 ASP A C 1
ATOM 1037 O O . ASP A 1 132 ? -8.565 -13.127 -7.834 1.00 94.69 132 ASP A O 1
ATOM 1041 N N . PHE A 1 133 ? -6.603 -13.876 -7.059 1.00 94.50 133 PHE A N 1
ATOM 1042 C CA . PHE A 1 133 ? -5.798 -13.028 -7.936 1.00 94.50 133 PHE A CA 1
ATOM 1043 C C . PHE A 1 133 ? -6.100 -13.339 -9.421 1.00 94.50 133 PHE A C 1
ATOM 1045 O O . PHE A 1 133 ? -6.113 -14.511 -9.802 1.00 94.50 133 PHE A O 1
ATOM 1052 N N . PRO A 1 134 ? -6.295 -12.329 -10.298 1.00 94.62 134 PRO A N 1
ATOM 1053 C CA . PRO A 1 134 ? -6.177 -10.884 -10.060 1.00 94.62 134 PRO A CA 1
ATOM 1054 C C . PRO A 1 134 ? -7.491 -10.186 -9.659 1.00 94.62 134 PRO A C 1
ATOM 1056 O O . PRO A 1 134 ? -7.504 -8.967 -9.494 1.00 94.62 134 PRO A O 1
ATOM 1059 N N . SER A 1 135 ? -8.605 -10.909 -9.532 1.00 94.25 135 SER A N 1
ATOM 1060 C CA . SER A 1 135 ? -9.934 -10.318 -9.307 1.00 94.25 135 SER A CA 1
ATOM 1061 C C . SER A 1 135 ? -10.083 -9.610 -7.953 1.00 94.25 135 SER A C 1
ATOM 1063 O O . SER A 1 135 ? -10.866 -8.671 -7.840 1.00 94.25 135 SER A O 1
ATOM 1065 N N . SER A 1 136 ? -9.280 -10.001 -6.962 1.00 95.62 136 SER A N 1
ATOM 1066 C CA . SER A 1 136 ? -9.205 -9.430 -5.609 1.00 95.62 136 SER A CA 1
ATOM 1067 C C . SER A 1 136 ? -8.233 -8.249 -5.471 1.00 95.62 136 SER A C 1
ATOM 1069 O O . SER A 1 136 ? -7.979 -7.770 -4.363 1.00 95.62 136 SER A O 1
ATOM 1071 N N . LEU A 1 137 ? -7.648 -7.772 -6.576 1.00 97.88 137 LEU A N 1
ATOM 1072 C CA . LEU A 1 137 ? -6.727 -6.640 -6.539 1.00 97.88 137 LEU A CA 1
ATOM 1073 C C . LEU A 1 137 ? -7.464 -5.342 -6.176 1.00 97.88 137 LEU A C 1
ATOM 1075 O O . LEU A 1 137 ? -8.340 -4.910 -6.929 1.00 97.88 137 LEU A O 1
ATOM 1079 N N . PRO A 1 138 ? -7.068 -4.645 -5.095 1.00 98.25 138 PRO A N 1
ATOM 1080 C CA . PRO A 1 138 ? -7.704 -3.398 -4.714 1.00 98.25 138 PRO A CA 1
ATOM 1081 C C . PRO A 1 138 ? -7.315 -2.267 -5.662 1.00 98.25 138 PRO A C 1
ATOM 1083 O O . PRO A 1 138 ? -6.324 -2.331 -6.400 1.00 98.25 138 PRO A O 1
ATOM 1086 N N . ALA A 1 139 ? -8.046 -1.159 -5.574 1.00 98.56 139 ALA A N 1
ATOM 1087 C CA . ALA A 1 139 ? -7.517 0.115 -6.018 1.00 98.56 139 ALA A CA 1
ATOM 1088 C C . ALA A 1 139 ? -6.169 0.377 -5.337 1.00 98.56 139 ALA A C 1
ATOM 1090 O O . ALA A 1 139 ? -6.031 0.183 -4.127 1.00 98.56 139 ALA A O 1
ATOM 1091 N N . ALA A 1 140 ? -5.186 0.872 -6.089 1.00 98.56 140 ALA A N 1
ATOM 1092 C CA . ALA A 1 140 ? -3.905 1.255 -5.507 1.00 98.56 140 ALA A CA 1
ATOM 1093 C C . ALA A 1 140 ? -3.307 2.531 -6.108 1.00 98.56 140 ALA A C 1
ATOM 1095 O O . ALA A 1 140 ? -3.729 2.989 -7.170 1.00 98.56 140 ALA A O 1
ATOM 1096 N N . THR A 1 141 ? -2.328 3.099 -5.406 1.00 98.38 141 THR A N 1
ATOM 1097 C CA . THR A 1 141 ? -1.421 4.144 -5.902 1.00 98.38 141 THR A CA 1
ATOM 1098 C C . THR A 1 141 ? 0.020 3.749 -5.592 1.00 98.38 141 THR A C 1
ATOM 1100 O O . THR A 1 141 ? 0.284 3.115 -4.570 1.00 98.38 141 THR A O 1
ATOM 1103 N N . ALA A 1 142 ? 0.948 4.125 -6.469 1.00 97.94 142 ALA A N 1
ATOM 1104 C CA . ALA A 1 142 ? 2.382 4.096 -6.211 1.00 97.94 142 ALA A CA 1
ATOM 1105 C C . ALA A 1 142 ? 2.982 5.430 -6.661 1.00 97.94 142 ALA A C 1
ATOM 1107 O O . ALA A 1 142 ? 2.773 5.825 -7.809 1.00 97.94 142 ALA A O 1
ATOM 1108 N N . VAL A 1 143 ? 3.665 6.136 -5.761 1.00 97.25 143 VAL A N 1
ATOM 1109 C CA . VAL A 1 143 ? 4.290 7.436 -6.048 1.00 97.25 143 VAL A CA 1
ATOM 1110 C C . VAL A 1 143 ? 5.641 7.568 -5.353 1.00 97.25 143 VAL A C 1
ATOM 1112 O O . VAL A 1 143 ? 5.882 6.971 -4.302 1.00 97.25 143 VAL A O 1
ATOM 1115 N N . GLY A 1 144 ? 6.519 8.367 -5.959 1.00 96.56 144 GLY A N 1
ATOM 1116 C CA . GLY A 1 144 ? 7.837 8.667 -5.416 1.00 96.56 144 GLY A CA 1
ATOM 1117 C C . GLY A 1 144 ? 7.778 9.556 -4.172 1.00 96.56 144 GLY A C 1
ATOM 1118 O O . GLY A 1 144 ? 6.948 10.459 -4.103 1.00 96.56 144 GLY A O 1
ATOM 1119 N N . THR A 1 145 ? 8.687 9.349 -3.218 1.00 95.50 145 THR A N 1
ATOM 1120 C CA . THR A 1 145 ? 8.968 10.287 -2.111 1.00 95.50 145 THR A CA 1
ATOM 1121 C C . THR A 1 145 ? 10.365 10.895 -2.246 1.00 95.50 145 THR A C 1
ATOM 1123 O O . THR A 1 145 ? 11.194 10.413 -3.015 1.00 95.50 145 THR A O 1
ATOM 1126 N N . ARG A 1 146 ? 10.666 11.962 -1.494 1.00 94.50 146 ARG A N 1
ATOM 1127 C CA . ARG A 1 146 ? 12.020 12.551 -1.468 1.00 94.50 146 ARG A CA 1
ATOM 1128 C C . ARG A 1 146 ? 13.031 11.676 -0.724 1.00 94.50 146 ARG A C 1
ATOM 1130 O O . ARG A 1 146 ? 14.212 11.704 -1.042 1.00 94.50 146 ARG A O 1
ATOM 1137 N N . SER A 1 147 ? 12.586 10.937 0.290 1.00 93.00 147 SER A N 1
ATOM 1138 C CA . SER A 1 147 ? 13.410 9.991 1.051 1.00 93.00 147 SER A CA 1
ATOM 1139 C C . SER A 1 147 ? 12.529 8.996 1.820 1.00 93.00 147 SER A C 1
ATOM 1141 O O . SER A 1 147 ? 11.298 9.040 1.724 1.00 93.00 147 SER A O 1
ATOM 1143 N N . GLY A 1 148 ? 13.166 8.116 2.597 1.00 90.69 148 GLY A N 1
ATOM 1144 C CA . GLY A 1 148 ? 12.507 7.140 3.468 1.00 90.69 148 GLY A CA 1
ATOM 1145 C C . GLY A 1 148 ? 12.557 5.709 2.923 1.00 90.69 148 GLY A C 1
ATOM 1146 O O . GLY A 1 148 ? 13.120 5.476 1.853 1.00 90.69 148 GLY A O 1
ATOM 1147 N N . PRO A 1 149 ? 12.027 4.735 3.677 1.00 92.00 149 PRO A N 1
ATOM 1148 C CA . PRO A 1 149 ? 11.889 3.361 3.205 1.00 92.00 149 PRO A CA 1
ATOM 1149 C C . PRO A 1 149 ? 10.705 3.226 2.232 1.00 92.00 149 PRO A C 1
ATOM 1151 O O . PRO A 1 149 ? 9.961 4.180 2.000 1.00 92.00 149 PRO A O 1
ATOM 1154 N N . LEU A 1 150 ? 10.509 2.015 1.700 1.00 94.56 150 LEU A N 1
ATOM 1155 C CA . LEU A 1 150 ? 9.220 1.622 1.135 1.00 94.56 150 LEU A CA 1
ATOM 1156 C C . LEU A 1 150 ? 8.172 1.616 2.254 1.00 94.56 150 LEU A C 1
ATOM 1158 O O . LEU A 1 150 ? 8.254 0.793 3.165 1.00 94.56 150 LEU A O 1
ATOM 1162 N N . GLN A 1 151 ? 7.196 2.517 2.161 1.00 95.25 151 GLN A N 1
ATOM 1163 C CA . GLN A 1 151 ? 6.028 2.555 3.036 1.00 95.25 151 GLN A CA 1
ATOM 1164 C C . GLN A 1 151 ? 4.796 2.065 2.275 1.00 95.25 151 GLN A C 1
ATOM 1166 O O . GLN A 1 151 ? 4.458 2.593 1.209 1.00 95.25 151 GLN A O 1
ATOM 1171 N N . ILE A 1 152 ? 4.109 1.074 2.839 1.00 97.81 152 ILE A N 1
ATOM 1172 C CA . ILE A 1 152 ? 2.847 0.548 2.320 1.00 97.81 152 ILE A CA 1
ATOM 1173 C C . ILE A 1 152 ? 1.757 0.907 3.316 1.00 97.81 152 ILE A C 1
ATOM 1175 O O . ILE A 1 152 ? 1.731 0.390 4.430 1.00 97.81 152 ILE A O 1
ATOM 1179 N N . MET A 1 153 ? 0.850 1.784 2.907 1.00 98.00 153 MET A N 1
ATOM 1180 C CA . MET A 1 153 ? -0.378 2.074 3.636 1.00 98.00 153 MET A CA 1
ATOM 1181 C C . MET A 1 153 ? -1.515 1.252 3.040 1.00 98.00 153 MET A C 1
ATOM 1183 O O . MET A 1 153 ? -1.611 1.102 1.821 1.00 98.00 153 MET A O 1
ATOM 1187 N N . PHE A 1 154 ? -2.392 0.728 3.885 1.00 98.31 154 PHE A N 1
ATOM 1188 C CA . PHE A 1 154 ? -3.460 -0.166 3.461 1.00 98.31 154 PHE A CA 1
ATOM 1189 C C . PHE A 1 154 ? -4.752 0.076 4.237 1.00 98.31 154 PHE A C 1
ATOM 1191 O O . PHE A 1 154 ? -4.743 0.457 5.407 1.00 98.31 154 PHE A O 1
ATOM 1198 N N . LEU A 1 155 ? -5.863 -0.188 3.555 1.00 98.25 155 LEU A N 1
ATOM 1199 C CA . LEU A 1 155 ? -7.211 -0.278 4.095 1.00 98.25 155 LEU A CA 1
ATOM 1200 C C . LEU A 1 155 ? -7.746 -1.670 3.755 1.00 98.25 155 LEU A C 1
ATOM 1202 O O . LEU A 1 155 ? -7.721 -2.067 2.584 1.00 98.25 155 LEU A O 1
ATOM 1206 N N . ALA A 1 156 ? -8.232 -2.394 4.756 1.00 98.12 156 ALA A N 1
ATOM 1207 C CA . ALA A 1 156 ? -8.795 -3.728 4.585 1.00 98.12 156 ALA A CA 1
ATOM 1208 C C . ALA A 1 156 ? -10.030 -3.916 5.465 1.00 98.12 156 ALA A C 1
ATOM 1210 O O . ALA A 1 156 ? -10.147 -3.290 6.518 1.00 98.12 156 ALA A O 1
ATOM 1211 N N . GLY A 1 157 ? -10.949 -4.771 5.037 1.00 97.19 157 GLY A N 1
ATOM 1212 C CA . GLY A 1 157 ? -12.206 -5.017 5.728 1.00 97.19 157 GLY A CA 1
ATOM 1213 C C . GLY A 1 157 ? -12.453 -6.471 6.077 1.00 97.19 157 GLY A C 1
ATOM 1214 O O . GLY A 1 157 ? -11.757 -7.380 5.623 1.00 97.19 157 GLY A O 1
ATOM 1215 N N . THR A 1 158 ? -13.508 -6.679 6.859 1.00 97.12 158 THR A N 1
ATOM 1216 C CA . THR A 1 158 ? -14.047 -8.010 7.175 1.00 97.12 158 THR A CA 1
ATOM 1217 C C . THR A 1 158 ? -14.999 -8.537 6.099 1.00 97.12 158 THR A C 1
ATOM 1219 O O . THR A 1 158 ? -15.377 -9.704 6.137 1.00 97.12 158 THR A O 1
ATOM 1222 N N . GLN A 1 159 ? -15.379 -7.696 5.131 1.00 96.56 159 GLN A N 1
ATOM 1223 C CA . GLN A 1 159 ? -16.264 -8.036 4.015 1.00 96.56 159 GLN A CA 1
ATOM 1224 C C . GLN A 1 159 ? -15.592 -7.754 2.661 1.00 96.56 159 GLN A C 1
ATOM 1226 O O . GLN A 1 159 ? -14.811 -6.797 2.555 1.00 96.56 159 GLN A O 1
ATOM 1231 N N . PRO A 1 160 ? -15.902 -8.551 1.620 1.00 95.88 160 PRO A N 1
ATOM 1232 C CA . PRO A 1 160 ? -15.353 -8.353 0.285 1.00 95.88 160 PRO A CA 1
ATOM 1233 C C . PRO A 1 160 ? -15.790 -7.014 -0.313 1.00 95.88 160 PRO A C 1
ATOM 1235 O O . PRO A 1 160 ? -16.889 -6.517 -0.058 1.00 95.88 160 PRO A O 1
ATOM 1238 N N . ALA A 1 161 ? -14.922 -6.445 -1.145 1.00 96.31 161 ALA A N 1
ATOM 1239 C CA . ALA A 1 161 ? -15.203 -5.245 -1.918 1.00 96.31 161 ALA A CA 1
ATOM 1240 C C . ALA A 1 161 ? -15.395 -5.577 -3.401 1.00 96.31 161 ALA A C 1
ATOM 1242 O O . ALA A 1 161 ? -15.005 -6.639 -3.877 1.00 96.31 161 ALA A O 1
ATOM 1243 N N . THR A 1 162 ? -15.997 -4.655 -4.148 1.00 97.25 162 THR A N 1
ATOM 1244 C CA . THR A 1 162 ? -16.092 -4.753 -5.608 1.00 97.25 162 THR A CA 1
ATOM 1245 C C . THR A 1 162 ? -14.985 -3.926 -6.247 1.00 97.25 162 THR A C 1
ATOM 1247 O O . THR A 1 162 ? -14.950 -2.704 -6.094 1.00 97.25 162 THR A O 1
ATOM 1250 N N . HIS A 1 163 ? -14.092 -4.581 -6.981 1.00 97.62 163 HIS A N 1
ATOM 1251 C CA . HIS A 1 163 ? -12.990 -3.934 -7.688 1.00 97.62 163 HIS A CA 1
ATOM 1252 C C . HIS A 1 163 ? -13.377 -3.637 -9.135 1.00 97.62 163 HIS A C 1
ATOM 1254 O O . HIS A 1 163 ? -13.935 -4.480 -9.835 1.00 97.62 163 HIS A O 1
ATOM 1260 N N . LEU A 1 164 ? -13.111 -2.411 -9.577 1.00 97.31 164 LEU A N 1
ATOM 1261 C CA . LEU A 1 164 ? -13.618 -1.878 -10.836 1.00 97.31 164 LEU A CA 1
ATOM 1262 C C . LEU A 1 164 ? -12.466 -1.551 -11.788 1.00 97.31 164 LEU A C 1
ATOM 1264 O O . LEU A 1 164 ? -11.484 -0.908 -11.405 1.00 97.31 164 LEU A O 1
ATOM 1268 N N . GLY A 1 165 ? -12.611 -1.967 -13.045 1.00 96.69 165 GLY A N 1
ATOM 1269 C CA . GLY A 1 165 ? -11.791 -1.500 -14.163 1.00 96.69 165 GLY A CA 1
ATOM 1270 C C . GLY A 1 165 ? -12.288 -0.162 -14.723 1.00 96.69 165 GLY A C 1
ATOM 1271 O O . GLY A 1 165 ? -13.231 0.440 -14.212 1.00 96.69 165 GLY A O 1
ATOM 1272 N N . ASN A 1 166 ? -11.665 0.302 -15.805 1.00 96.75 166 ASN A N 1
ATOM 1273 C CA . ASN A 1 166 ? -12.149 1.443 -16.585 1.00 96.75 166 ASN A CA 1
ATOM 1274 C C . ASN A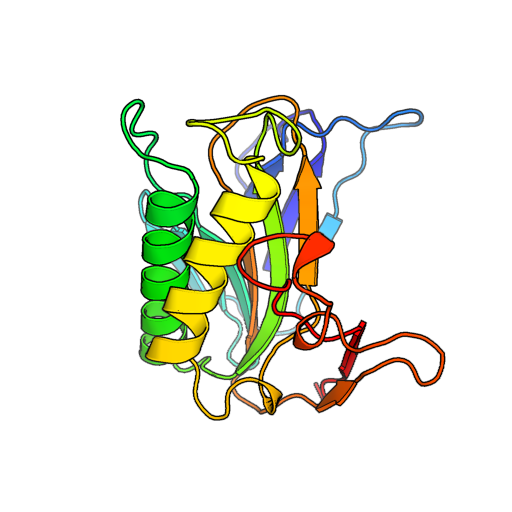 1 166 ? -12.322 0.987 -18.041 1.00 96.75 166 ASN A C 1
ATOM 1276 O O . ASN A 1 166 ? -11.319 0.643 -18.654 1.00 96.75 166 ASN A O 1
ATOM 1280 N N . PRO A 1 167 ? -13.529 1.029 -18.634 1.00 95.06 167 PRO A N 1
ATOM 1281 C CA . PRO A 1 167 ? -13.759 0.553 -20.004 1.00 95.06 167 PRO A CA 1
ATOM 1282 C C . PRO A 1 167 ? -12.896 1.221 -21.087 1.00 95.06 167 PRO A C 1
ATOM 1284 O O . PRO A 1 167 ? -12.790 0.700 -22.192 1.00 95.06 167 PRO A O 1
ATOM 1287 N N . ARG A 1 168 ? -12.295 2.384 -20.798 1.00 96.94 168 ARG A N 1
ATOM 1288 C CA . ARG A 1 168 ? -11.418 3.126 -21.721 1.00 96.94 168 ARG A CA 1
ATOM 1289 C C . ARG A 1 168 ? -9.926 2.900 -21.470 1.00 96.94 168 ARG A C 1
ATOM 1291 O O . ARG A 1 168 ? -9.101 3.523 -22.131 1.00 96.94 168 ARG A O 1
ATOM 1298 N N . GLN A 1 169 ? -9.563 2.082 -20.485 1.00 96.62 169 GLN A N 1
ATOM 1299 C CA . GLN A 1 169 ? -8.174 1.801 -20.134 1.00 96.62 169 GLN A CA 1
ATOM 1300 C C . GLN A 1 169 ? -7.992 0.302 -19.953 1.00 96.62 169 GLN A C 1
ATOM 1302 O O . GLN A 1 169 ? -8.764 -0.338 -19.247 1.00 96.62 169 GLN A O 1
ATOM 1307 N N . LEU A 1 170 ? -6.913 -0.243 -20.509 1.00 94.50 170 LEU A N 1
ATOM 1308 C CA . LEU A 1 170 ? -6.506 -1.610 -20.206 1.00 94.50 170 LEU A CA 1
ATOM 1309 C C . LEU A 1 170 ? -6.351 -1.778 -18.686 1.00 94.50 170 LEU A C 1
ATOM 1311 O O . LEU A 1 170 ? -5.917 -0.839 -17.992 1.00 94.50 170 LEU A O 1
ATOM 1315 N N . ASN A 1 171 ? -6.712 -2.943 -18.149 1.00 95.19 171 ASN A N 1
ATOM 1316 C CA . ASN A 1 171 ? -6.459 -3.202 -16.740 1.00 95.19 171 ASN A CA 1
ATOM 1317 C C . ASN A 1 171 ? -4.954 -3.160 -16.492 1.00 95.19 171 ASN A C 1
ATOM 1319 O O . ASN A 1 171 ? -4.160 -3.599 -17.322 1.00 95.19 171 ASN A O 1
ATOM 1323 N N . ALA A 1 172 ? -4.547 -2.614 -15.348 1.00 92.69 172 ALA A N 1
ATOM 1324 C CA . ALA A 1 172 ? -3.131 -2.403 -15.084 1.00 92.69 172 ALA A CA 1
ATOM 1325 C C . ALA A 1 172 ? -2.335 -3.718 -15.106 1.00 92.69 172 ALA A C 1
ATOM 1327 O O . ALA A 1 172 ? -1.229 -3.746 -15.635 1.00 92.69 172 ALA A O 1
ATOM 1328 N N . TYR A 1 173 ? -2.939 -4.811 -14.625 1.00 92.81 173 TYR A N 1
ATOM 1329 C CA . TYR A 1 173 ? -2.347 -6.150 -14.596 1.00 92.81 173 TYR A CA 1
ATOM 1330 C C . TYR A 1 173 ? -2.281 -6.831 -15.975 1.00 92.81 173 TYR A C 1
ATOM 1332 O O . TYR A 1 173 ? -1.623 -7.859 -16.111 1.00 92.81 173 TYR A O 1
ATOM 1340 N N . GLU A 1 174 ? -2.882 -6.239 -17.008 1.00 93.94 174 GLU A N 1
ATOM 1341 C CA . GLU A 1 174 ? -2.836 -6.713 -18.400 1.00 93.94 174 GLU A CA 1
ATOM 1342 C C . GLU A 1 174 ? -1.870 -5.892 -19.269 1.00 93.94 174 GLU A C 1
ATOM 1344 O O . GLU A 1 174 ? -1.772 -6.126 -20.473 1.00 93.94 174 GLU A O 1
ATOM 1349 N N . TYR A 1 175 ? -1.151 -4.921 -18.690 1.00 93.56 175 TYR A N 1
ATOM 1350 C CA . TYR A 1 175 ? -0.220 -4.080 -19.443 1.00 93.56 175 TYR A CA 1
ATOM 1351 C C . TYR A 1 175 ? 0.847 -4.906 -20.189 1.00 93.56 175 TYR A C 1
ATOM 1353 O O . TYR A 1 175 ? 1.388 -5.862 -19.626 1.00 93.56 175 TYR A O 1
ATOM 1361 N N . PRO A 1 176 ? 1.200 -4.527 -21.435 1.00 91.38 176 PRO A N 1
ATOM 1362 C CA . PRO A 1 176 ? 2.229 -5.221 -22.200 1.00 91.38 176 PRO A CA 1
ATOM 1363 C C . PRO A 1 176 ? 3.624 -5.140 -21.563 1.00 91.38 176 PRO A C 1
ATOM 1365 O O . PRO A 1 176 ? 3.947 -4.214 -20.819 1.00 91.38 176 PRO A O 1
ATOM 1368 N N . ARG A 1 177 ? 4.493 -6.086 -21.938 1.00 89.62 177 ARG A N 1
ATOM 1369 C CA . ARG A 1 177 ? 5.842 -6.251 -21.364 1.00 89.62 177 ARG A CA 1
ATOM 1370 C C . ARG A 1 177 ? 6.805 -5.084 -21.608 1.00 89.62 177 ARG A C 1
ATOM 1372 O O . ARG A 1 177 ? 7.818 -5.005 -20.925 1.00 89.62 177 ARG A O 1
ATOM 1379 N N . HIS A 1 178 ? 6.523 -4.171 -22.542 1.00 89.75 178 HIS A N 1
ATOM 1380 C CA . HIS A 1 178 ? 7.383 -2.994 -22.740 1.00 89.75 178 HIS A CA 1
ATOM 1381 C C . HIS A 1 178 ? 7.312 -1.994 -21.576 1.00 89.75 178 HIS A C 1
ATOM 1383 O O . HIS A 1 178 ? 8.165 -1.121 -21.493 1.00 89.75 178 HIS A O 1
ATOM 1389 N N . TYR A 1 179 ? 6.335 -2.130 -20.670 1.00 85.75 179 TYR A N 1
ATOM 1390 C CA . TYR A 1 179 ? 6.252 -1.352 -19.427 1.00 85.75 179 TYR A CA 1
ATOM 1391 C C . TYR A 1 179 ? 7.007 -1.984 -18.243 1.00 85.75 179 TYR A C 1
ATOM 1393 O O . TYR A 1 179 ? 6.995 -1.423 -17.149 1.00 85.75 179 TYR A O 1
ATOM 1401 N N . GLY A 1 180 ? 7.621 -3.155 -18.435 1.00 91.69 180 GLY A N 1
ATOM 1402 C CA . GLY A 1 180 ? 8.393 -3.861 -17.416 1.00 91.69 180 GLY A CA 1
ATOM 1403 C C . GLY A 1 180 ? 8.168 -5.379 -17.432 1.00 91.69 180 GLY A C 1
ATOM 1404 O O . GLY A 1 180 ? 7.230 -5.877 -18.064 1.00 91.69 180 GLY A O 1
ATOM 1405 N N . PRO A 1 181 ? 9.003 -6.148 -16.708 1.00 91.56 181 PRO A N 1
ATOM 1406 C CA . PRO A 1 181 ? 8.925 -7.609 -16.666 1.00 91.56 181 PRO A CA 1
ATOM 1407 C C . PRO A 1 181 ? 7.619 -8.125 -16.046 1.00 91.56 181 PRO A C 1
ATOM 1409 O O . PRO A 1 181 ? 7.176 -9.228 -16.377 1.00 91.56 181 PRO A O 1
ATOM 1412 N N . ARG A 1 182 ? 6.984 -7.333 -15.170 1.00 95.38 182 ARG A N 1
ATOM 1413 C CA . ARG A 1 182 ? 5.647 -7.585 -14.621 1.00 95.38 182 ARG A CA 1
ATOM 1414 C C . ARG A 1 182 ? 4.800 -6.324 -14.644 1.00 95.38 182 ARG A C 1
ATOM 1416 O O . ARG A 1 182 ? 5.275 -5.233 -14.342 1.00 95.38 182 ARG A O 1
ATOM 1423 N N . SER A 1 183 ? 3.530 -6.510 -14.975 1.00 92.31 183 SER A N 1
ATOM 1424 C CA . SER A 1 183 ? 2.532 -5.456 -15.011 1.00 92.31 183 SER A CA 1
ATOM 1425 C C . SER A 1 183 ? 2.150 -4.991 -13.592 1.00 92.31 183 SER A C 1
ATOM 1427 O O . SER A 1 183 ? 2.193 -5.773 -12.632 1.00 92.31 183 SER A O 1
ATOM 1429 N N . PRO A 1 184 ? 1.758 -3.717 -13.409 1.00 94.50 184 PRO A N 1
ATOM 1430 C CA . PRO A 1 184 ? 1.253 -3.241 -12.126 1.00 94.50 184 PRO A CA 1
ATOM 1431 C C . PRO A 1 184 ? -0.013 -3.999 -11.694 1.00 94.50 184 PRO A C 1
ATOM 1433 O O . PRO A 1 184 ? -0.926 -4.202 -12.482 1.00 94.50 184 PRO A O 1
ATOM 1436 N N . SER A 1 185 ? -0.114 -4.371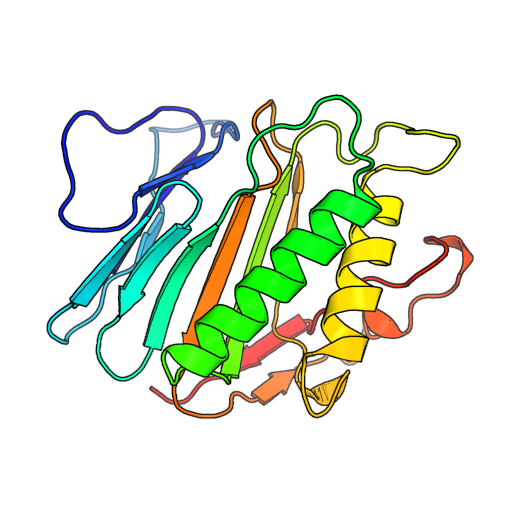 -10.417 1.00 95.38 185 SER A N 1
ATOM 1437 C CA . SER A 1 185 ? -1.228 -5.182 -9.898 1.00 95.38 185 SER A CA 1
ATOM 1438 C C . SER A 1 185 ? -2.201 -4.328 -9.075 1.00 95.38 185 SER A C 1
ATOM 1440 O O . SER A 1 185 ? -2.016 -4.180 -7.868 1.00 95.38 185 SER A O 1
ATOM 1442 N N . PHE A 1 186 ? -3.191 -3.705 -9.732 1.00 98.06 186 PHE A N 1
ATOM 1443 C CA . PHE A 1 186 ? -4.247 -2.916 -9.075 1.00 98.06 186 PHE A CA 1
ATOM 1444 C C . PHE A 1 186 ? -5.508 -2.738 -9.942 1.00 98.06 186 PHE A C 1
ATOM 1446 O O . PHE A 1 186 ? -5.432 -2.761 -11.173 1.00 98.06 186 PHE A O 1
ATOM 1453 N N . ALA A 1 187 ? -6.652 -2.506 -9.294 1.00 97.75 187 ALA A N 1
ATOM 1454 C CA . ALA A 1 187 ? -7.898 -2.070 -9.930 1.00 97.75 187 ALA A CA 1
ATOM 1455 C C . ALA A 1 187 ? -7.980 -0.538 -10.049 1.00 97.75 187 ALA A C 1
ATOM 1457 O O . ALA A 1 187 ? -7.274 0.195 -9.361 1.00 97.75 187 ALA A O 1
ATOM 1458 N N . ARG A 1 188 ? -8.858 -0.006 -10.903 1.00 97.94 188 ARG A N 1
ATOM 1459 C CA . ARG A 1 188 ? -9.007 1.454 -11.078 1.00 97.94 188 ARG A CA 1
ATOM 1460 C C . ARG A 1 188 ? -9.769 2.106 -9.929 1.00 97.94 188 ARG A C 1
ATOM 1462 O O . ARG A 1 188 ? -9.452 3.234 -9.566 1.00 97.94 188 ARG A O 1
ATOM 1469 N N . ALA A 1 189 ? -10.730 1.395 -9.349 1.00 97.94 189 ALA A N 1
ATOM 1470 C CA . ALA A 1 189 ? -11.468 1.821 -8.167 1.00 97.94 189 ALA A CA 1
ATOM 1471 C C . ALA A 1 189 ? -11.904 0.609 -7.330 1.00 97.94 189 ALA A C 1
ATOM 1473 O O . ALA A 1 189 ? -11.926 -0.520 -7.820 1.00 97.94 189 ALA A O 1
ATOM 1474 N N . THR A 1 190 ? -12.264 0.860 -6.074 1.00 98.38 190 THR A N 1
ATOM 1475 C CA . THR A 1 190 ? -12.871 -0.126 -5.176 1.00 98.38 190 THR A CA 1
ATOM 1476 C C . THR A 1 190 ? -14.161 0.462 -4.619 1.00 98.38 190 THR A C 1
ATOM 1478 O O . THR A 1 190 ? -14.165 1.603 -4.162 1.00 98.38 190 THR A O 1
ATOM 1481 N N . LEU A 1 191 ? -15.235 -0.323 -4.627 1.00 97.00 191 LEU A N 1
ATOM 1482 C CA . LEU A 1 191 ? -16.502 -0.018 -3.976 1.00 97.00 191 LEU A CA 1
ATOM 1483 C C . LEU A 1 191 ? -16.694 -0.949 -2.777 1.00 97.00 191 LEU A C 1
ATOM 1485 O O . LEU A 1 191 ? -16.660 -2.171 -2.923 1.00 97.00 191 LEU A O 1
ATOM 1489 N N . THR A 1 192 ? -16.935 -0.371 -1.606 1.00 92.06 192 THR A N 1
ATOM 1490 C CA . THR A 1 192 ? -17.257 -1.096 -0.373 1.00 92.06 192 THR A CA 1
ATOM 1491 C C . THR A 1 192 ? -18.678 -0.747 0.062 1.00 92.06 192 THR A C 1
ATOM 1493 O O . THR A 1 192 ? -19.213 0.303 -0.300 1.00 92.06 192 THR A O 1
ATOM 1496 N N . ARG A 1 193 ? -19.314 -1.639 0.821 1.00 80.56 193 ARG A N 1
ATOM 1497 C CA . ARG A 1 193 ? -20.554 -1.338 1.543 1.00 80.56 193 ARG A CA 1
ATOM 1498 C C . ARG A 1 193 ? -20.192 -1.314 3.023 1.00 80.56 193 ARG A C 1
ATOM 1500 O O . ARG A 1 193 ? -19.857 -2.360 3.570 1.00 80.56 193 ARG A O 1
ATOM 1507 N N . SER A 1 194 ? -20.149 -0.118 3.602 1.00 61.28 194 SER A N 1
ATOM 1508 C CA . SER A 1 194 ? -19.927 0.113 5.035 1.00 61.28 194 SER A CA 1
ATOM 1509 C C . SER A 1 194 ? -21.240 0.126 5.796 1.00 61.28 194 SER A C 1
ATOM 1511 O O . SER A 1 194 ? -22.173 0.771 5.263 1.00 61.28 194 SER A O 1
#

Foldseek 3Di:
DEKEWAQDDDPDDDPFHYHYFLHHDPDDDTDMDDDDDDADWDWDDDPFKTWIDRQFKIKIKGFDDDDPPDALLRRLQVRLLVVQVVCVVVLFNQFAEKEKEEAQQQPDDPNDRSVQSNQNNNVVNCVVRRPPPLQRFHAYYYDYHNHDTIMMITMTGNDYKGFAADPVDDAQQPDDCVVHVGGHRHGNHIGDDD

Nearest PDB structures (foldseek):
  5ag3-assembly2_B  TM=8.800E-01  e=1.252E-17  Streptomyces hygroscopicus
  5a3k-assembly3_C  TM=8.793E-01  e=1.417E-17  Streptomyces hygroscopicus
  4bps-assembly1_A  TM=8.705E-01  e=1.471E-15  Streptomyces hygroscopicus subsp. ascomyceticus
  2h8e-assembly1_A  TM=4.044E-01  e=4.566E-01  Escherichia coli
  2h8c-assembly2_D  TM=3.430E-01  e=3.564E-01  Escherichia coli

Mean predicted aligned error: 3.63 Å

Solvent-accessible surface area (backbone atoms only — not comparable to full-atom values): 10638 Å² total; per-residue (Å²): 73,34,39,38,29,40,40,62,77,76,90,80,89,66,104,43,34,73,47,75,36,45,46,59,70,92,73,80,80,92,62,67,53,75,44,77,71,95,54,71,73,49,77,48,77,56,101,47,35,30,32,20,32,46,89,54,44,34,39,33,40,35,35,61,79,86,54,93,86,60,52,52,22,61,53,29,20,54,47,46,42,54,48,53,54,51,32,43,76,73,60,26,68,26,53,43,36,40,40,37,38,27,38,61,39,80,41,75,52,96,89,38,39,34,50,36,31,30,23,38,13,37,44,54,24,40,72,74,70,45,71,66,65,73,71,55,32,27,16,57,51,76,49,65,25,81,47,74,53,58,36,41,35,39,32,24,17,64,56,80,56,50,52,33,75,48,101,90,47,80,53,42,60,69,48,63,64,93,78,26,98,34,37,45,80,35,24,74,36,55,48,74,86,130

pLDDT: mean 94.11, std 5.37, range [61.28, 98.69]